Protein AF-A0A8J6B959-F1 (afdb_monomer)

Mean predicted aligned error: 20.07 Å

InterPro domains:
  IPR005024 Snf7 family [PF03357] (28-171)
  IPR005024 Snf7 family [PTHR22761] (30-171)

Nearest PDB structures (foldseek):
  9eom-assembly1_A-2  TM=3.318E-01  e=6.544E-02  Synechocystis sp. PCC 6803
  9eon-assembly1_A  TM=3.283E-01  e=8.434E-02  Synechocystis sp. PCC 6803
  8qbr-assembly1_A  TM=4.486E-01  e=3.627E-01  Nostoc punctiforme

Sequence (199 aa):
MPLGKGKNTSIPDADNLSAGVRRMDTLMQARNEKIEKEKALAKQYLKKGDKRMASLVLRRIKNYERLNHQAYGMQTNLTAIQGMIQQQRFNVDAFNTLKTGQEELSTLASLVSADDVYDLMDGIQDRVDDINAVTEALSNQEILNAGVDTDVSDELAALEAELAMDEMPSAVSSPAKTFVASQQQAVSDELDDLEALMC

Organism: NCBI:txid201153

Solvent-accessible surface area (backbone atoms only — not comparable to full-atom values): 12084 Å² total; per-residue (Å²): 134,88,79,78,80,81,78,85,66,76,69,79,52,66,66,60,50,52,52,49,43,52,53,45,49,56,52,41,52,60,44,50,57,49,38,55,56,44,51,54,50,26,53,52,29,51,76,71,66,38,58,68,62,20,52,55,44,50,52,52,42,53,50,51,53,53,53,39,53,53,44,52,55,50,39,53,51,46,56,51,51,49,53,50,50,54,52,50,50,51,53,50,51,53,49,50,52,52,50,53,51,48,54,50,50,54,49,54,56,61,73,49,38,72,64,57,50,49,55,46,50,52,55,43,50,56,48,50,51,51,47,48,54,48,48,53,58,45,63,74,48,90,77,79,91,82,85,88,86,81,70,66,67,62,58,52,54,53,56,54,54,57,57,60,66,76,69,66,82,92,80,91,87,85,91,79,90,81,89,81,93,84,86,88,84,84,81,80,84,79,63,72,79,70,62,76,78,80,119

Radius of gyration: 41.28 Å; Cα contacts (8 Å, |Δi|>4): 44; chains: 1; bounding box: 60×96×98 Å

Foldseek 3Di:
DDDDDPPPPPPPPLVVLVVLLVVLVVLLVVLVVVLVVLVVVLVVCVVVVNVVVSVVSVVVSVVSVVVNVVSVVVSVVSVVVSVVSVVVVVVVVVVVVVVVVVVVVVVVCVVCDVVVVVVVVVVVVVVVVVVVVVVVVCVVVPPDPPDDDPPPVVVVVVVVVVVVVVPDDDDDDDDDDDDDDDDPDDPPPPPPVVVVPPD

Structure (mmCIF, N/CA/C/O backbone):
data_AF-A0A8J6B959-F1
#
_entry.id   AF-A0A8J6B959-F1
#
loop_
_atom_site.group_PDB
_atom_site.id
_atom_site.type_symbol
_atom_site.label_atom_id
_atom_site.label_alt_id
_atom_site.label_comp_id
_atom_site.label_asym_id
_atom_site.label_entity_id
_atom_site.label_seq_id
_atom_site.pdbx_PDB_ins_code
_atom_site.Cartn_x
_atom_site.Cartn_y
_atom_site.Cartn_z
_atom_site.occupancy
_atom_site.B_iso_or_equiv
_atom_site.auth_seq_id
_atom_site.auth_comp_id
_atom_site.auth_asym_id
_atom_site.auth_atom_id
_atom_site.pdbx_PDB_model_num
ATOM 1 N N . MET A 1 1 ? 3.392 20.887 -36.232 1.00 38.81 1 MET A N 1
ATOM 2 C CA . MET A 1 1 ? 2.447 20.477 -35.166 1.00 38.81 1 MET A CA 1
ATOM 3 C C . MET A 1 1 ? 3.144 20.674 -33.824 1.00 38.81 1 MET A C 1
ATOM 5 O O . MET A 1 1 ? 4.251 20.165 -33.701 1.00 38.81 1 MET A O 1
ATOM 9 N N . PRO A 1 2 ? 2.612 21.447 -32.860 1.00 46.34 2 PRO A N 1
ATOM 10 C CA . PRO A 1 2 ? 3.309 21.655 -31.595 1.00 46.34 2 PRO A CA 1
ATOM 11 C C . PRO A 1 2 ? 3.056 20.476 -30.645 1.00 46.34 2 PRO A C 1
ATOM 13 O O . PRO A 1 2 ? 1.912 20.110 -30.380 1.00 46.34 2 PRO A O 1
ATOM 16 N N . LEU A 1 3 ? 4.148 19.889 -30.155 1.00 45.38 3 LEU A N 1
ATOM 17 C CA . LEU A 1 3 ? 4.173 18.816 -29.164 1.00 45.38 3 LEU A CA 1
ATOM 18 C C . LEU A 1 3 ? 3.572 19.300 -27.837 1.00 45.38 3 LEU A C 1
ATOM 20 O O . LEU A 1 3 ? 3.866 20.395 -27.351 1.00 45.38 3 LEU A O 1
ATOM 24 N N . GLY A 1 4 ? 2.685 18.476 -27.280 1.00 42.03 4 GLY A N 1
ATOM 25 C CA . GLY A 1 4 ? 1.939 18.749 -26.061 1.00 42.03 4 GLY A CA 1
ATOM 26 C C . GLY A 1 4 ? 2.853 18.978 -24.860 1.00 42.03 4 GLY A C 1
ATOM 27 O O . GLY A 1 4 ? 3.757 18.198 -24.578 1.00 42.03 4 GLY A O 1
ATOM 28 N N . LYS A 1 5 ? 2.571 20.063 -24.137 1.00 39.97 5 LYS A N 1
ATOM 29 C CA . LYS A 1 5 ? 3.181 20.414 -22.854 1.00 39.97 5 LYS A CA 1
ATOM 30 C C . LYS A 1 5 ? 3.082 19.221 -21.901 1.00 39.97 5 LYS A C 1
ATOM 32 O O . LYS A 1 5 ? 1.973 18.803 -21.562 1.00 39.97 5 LYS A O 1
ATOM 37 N N . GLY A 1 6 ? 4.233 18.706 -21.469 1.00 43.91 6 GLY A N 1
ATOM 38 C CA . GLY A 1 6 ? 4.332 17.706 -20.413 1.00 43.91 6 GLY A CA 1
ATOM 39 C C . GLY A 1 6 ? 3.605 18.214 -19.177 1.00 43.91 6 GLY A C 1
ATOM 40 O O . GLY A 1 6 ? 4.042 19.161 -18.521 1.00 43.91 6 GLY A O 1
ATOM 41 N N . LYS A 1 7 ? 2.445 17.623 -18.888 1.00 46.56 7 LYS A N 1
ATOM 42 C CA . LYS A 1 7 ? 1.778 17.840 -17.614 1.00 46.56 7 LYS A CA 1
ATOM 43 C C . LYS A 1 7 ? 2.669 17.179 -16.575 1.00 46.56 7 LYS A C 1
ATOM 45 O O . LYS A 1 7 ? 2.692 15.959 -16.469 1.00 46.56 7 LYS A O 1
ATOM 50 N N . ASN A 1 8 ? 3.409 17.996 -15.833 1.00 44.84 8 ASN A N 1
ATOM 51 C CA . ASN A 1 8 ? 4.071 17.594 -14.603 1.00 44.84 8 ASN A CA 1
ATOM 52 C C . ASN A 1 8 ? 2.987 17.302 -13.551 1.00 44.84 8 ASN A C 1
ATOM 54 O O . ASN A 1 8 ? 2.764 18.076 -12.623 1.00 44.84 8 ASN A O 1
ATOM 58 N N . THR A 1 9 ? 2.210 16.239 -13.754 1.00 48.00 9 THR A N 1
ATOM 59 C CA . THR A 1 9 ? 1.374 15.677 -12.704 1.00 48.00 9 THR A CA 1
ATOM 60 C C . THR A 1 9 ? 2.312 14.824 -11.882 1.00 48.00 9 THR A C 1
ATOM 62 O O . THR A 1 9 ? 2.630 13.709 -12.288 1.00 48.00 9 THR A O 1
ATOM 65 N N . SER A 1 10 ? 2.804 15.385 -10.775 1.00 52.84 10 SER A N 1
ATOM 66 C CA . SER A 1 10 ? 3.434 14.617 -9.704 1.00 52.84 10 SER A CA 1
ATOM 67 C C . SER A 1 10 ? 2.564 13.384 -9.473 1.00 52.84 10 SER A C 1
ATOM 69 O O . SER A 1 10 ? 1.428 13.490 -9.004 1.00 52.84 10 SER A O 1
ATOM 71 N N . ILE A 1 11 ? 3.051 12.230 -9.937 1.00 55.81 11 ILE A N 1
ATOM 72 C CA . ILE A 1 11 ? 2.478 10.935 -9.590 1.00 55.81 11 ILE A CA 1
ATOM 73 C C . ILE A 1 11 ? 2.492 10.955 -8.067 1.00 55.81 11 ILE A C 1
ATOM 75 O O . ILE A 1 11 ? 3.578 11.165 -7.522 1.00 55.81 11 ILE A O 1
ATOM 79 N N . PRO A 1 12 ? 1.339 10.845 -7.380 1.00 59.97 12 PRO A N 1
ATOM 80 C CA . PRO A 1 12 ? 1.324 10.949 -5.932 1.00 59.97 12 PRO A CA 1
ATOM 81 C C . PRO A 1 12 ? 2.358 9.970 -5.389 1.00 59.97 12 PRO A C 1
ATOM 83 O O . PRO A 1 12 ? 2.288 8.773 -5.679 1.00 59.97 12 PRO A O 1
ATOM 86 N N . ASP A 1 13 ? 3.366 10.510 -4.700 1.00 65.69 13 ASP A N 1
ATOM 87 C CA . ASP A 1 13 ? 4.492 9.705 -4.252 1.00 65.69 13 ASP A CA 1
ATOM 88 C C . ASP A 1 13 ? 3.959 8.532 -3.439 1.00 65.69 13 ASP A C 1
ATOM 90 O O . ASP A 1 13 ? 3.089 8.700 -2.576 1.00 65.69 13 ASP A O 1
ATOM 94 N N . ALA A 1 14 ? 4.463 7.332 -3.727 1.00 70.38 14 ALA A N 1
ATOM 95 C CA . ALA A 1 14 ? 4.082 6.114 -3.016 1.00 70.38 14 ALA A CA 1
ATOM 96 C C . ALA A 1 14 ? 4.213 6.286 -1.485 1.00 70.38 14 ALA A C 1
ATOM 98 O O . ALA A 1 14 ? 3.454 5.698 -0.709 1.00 70.38 14 ALA A O 1
ATOM 99 N N . ASP A 1 15 ? 5.105 7.178 -1.054 1.00 75.06 15 ASP A N 1
ATOM 100 C CA . ASP A 1 15 ? 5.317 7.579 0.333 1.00 75.06 15 ASP A CA 1
ATOM 101 C C . ASP A 1 15 ? 4.101 8.283 0.953 1.00 75.06 15 ASP A C 1
ATOM 103 O O . ASP A 1 15 ? 3.747 8.019 2.103 1.00 75.06 15 ASP A O 1
ATOM 107 N N . ASN A 1 16 ? 3.378 9.107 0.192 1.00 83.88 16 ASN A N 1
ATOM 108 C CA . ASN A 1 16 ? 2.154 9.752 0.671 1.00 83.88 16 ASN A CA 1
ATOM 109 C C . ASN A 1 16 ? 1.007 8.747 0.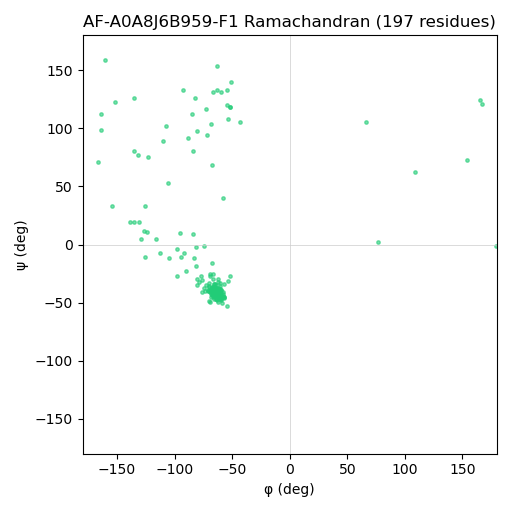841 1.00 83.88 16 ASN A C 1
ATOM 111 O O . ASN A 1 16 ? 0.233 8.853 1.799 1.00 83.88 16 ASN A O 1
ATOM 115 N N . LEU A 1 17 ? 0.905 7.752 -0.047 1.00 86.25 17 LEU A N 1
ATOM 116 C CA . LEU A 1 17 ? -0.096 6.687 0.068 1.00 86.25 17 LEU A CA 1
ATOM 117 C C . LEU A 1 17 ? 0.192 5.787 1.272 1.00 86.25 17 LEU A C 1
ATOM 119 O O . LEU A 1 17 ? -0.711 5.519 2.068 1.00 86.25 17 LEU A O 1
ATOM 123 N N . SER A 1 18 ? 1.450 5.381 1.454 1.00 87.19 18 SER A N 1
ATOM 124 C CA . SER A 1 18 ? 1.857 4.560 2.599 1.00 87.19 18 SER A CA 1
ATOM 125 C C . SER A 1 18 ? 1.694 5.304 3.931 1.00 87.19 18 SER A C 1
ATOM 127 O O . SER A 1 18 ? 1.216 4.726 4.912 1.00 87.19 18 SER A O 1
ATOM 129 N N . ALA A 1 19 ? 1.977 6.610 3.970 1.00 90.81 19 ALA A N 1
ATOM 130 C CA . ALA A 1 19 ? 1.665 7.458 5.117 1.00 90.81 19 ALA A CA 1
ATOM 131 C C . ALA A 1 19 ? 0.151 7.524 5.385 1.00 90.81 19 ALA A C 1
ATOM 133 O O . ALA A 1 19 ? -0.273 7.488 6.542 1.00 90.81 19 ALA A O 1
ATOM 134 N N . GLY A 1 20 ? -0.674 7.577 4.335 1.00 89.75 20 GLY A N 1
ATOM 135 C CA . GLY A 1 20 ? -2.132 7.495 4.431 1.00 89.75 20 GLY A CA 1
ATOM 136 C C . GLY A 1 20 ? -2.611 6.193 5.077 1.00 89.75 20 GLY A C 1
ATOM 137 O O . GLY A 1 20 ? -3.406 6.236 6.016 1.00 89.75 20 GLY A O 1
ATOM 138 N N . VAL A 1 21 ? -2.071 5.050 4.646 1.00 92.62 21 VAL A N 1
ATOM 139 C CA . VAL A 1 21 ? -2.367 3.727 5.224 1.00 92.62 21 VAL A CA 1
ATOM 140 C C . VAL A 1 21 ? -1.993 3.672 6.710 1.00 92.62 21 VAL A C 1
ATOM 142 O O . VAL A 1 21 ? -2.824 3.302 7.537 1.00 92.62 21 VAL A O 1
ATOM 145 N N . ARG A 1 22 ? -0.791 4.133 7.080 1.00 93.94 22 ARG A N 1
ATOM 146 C CA . ARG A 1 22 ? -0.340 4.182 8.486 1.00 93.94 22 ARG A CA 1
ATOM 147 C C . ARG A 1 22 ? -1.227 5.073 9.361 1.00 93.94 22 ARG A C 1
ATOM 149 O O . ARG A 1 22 ? -1.529 4.735 10.506 1.00 93.94 22 ARG A O 1
ATOM 156 N N . ARG A 1 23 ? -1.683 6.213 8.833 1.00 93.00 23 ARG A N 1
ATOM 157 C CA . ARG A 1 23 ? -2.631 7.094 9.541 1.00 93.00 23 ARG A CA 1
ATOM 158 C C . ARG A 1 23 ? -3.967 6.395 9.786 1.00 93.00 23 ARG A C 1
ATOM 160 O O . ARG A 1 23 ? -4.531 6.541 10.864 1.00 93.00 23 ARG A O 1
ATOM 167 N N . MET A 1 24 ? -4.472 5.628 8.821 1.00 93.81 24 MET A N 1
ATOM 168 C CA . MET A 1 24 ? -5.719 4.879 9.009 1.00 93.81 24 MET A CA 1
ATOM 169 C C . MET A 1 24 ? -5.569 3.779 10.062 1.00 93.81 24 MET A C 1
ATOM 171 O O . MET A 1 24 ? -6.435 3.670 10.929 1.00 93.81 24 MET A O 1
ATOM 175 N N . ASP A 1 25 ? -4.451 3.054 10.058 1.00 95.38 25 ASP A N 1
ATOM 176 C CA . ASP A 1 25 ? -4.168 2.011 11.051 1.00 95.38 25 ASP A CA 1
ATOM 177 C C . ASP A 1 25 ? -4.078 2.583 12.478 1.00 95.38 25 ASP A C 1
ATOM 179 O O . ASP A 1 25 ? -4.805 2.164 13.380 1.00 95.38 25 ASP A O 1
ATOM 183 N N . THR A 1 26 ? -3.299 3.651 12.672 1.00 96.38 26 THR A N 1
ATOM 184 C CA . THR A 1 26 ? -3.201 4.333 13.980 1.00 96.38 26 THR A CA 1
ATOM 185 C C . THR A 1 26 ? -4.553 4.865 14.476 1.00 96.38 26 THR A C 1
ATOM 187 O O . THR A 1 26 ? -4.880 4.738 15.660 1.00 96.38 26 THR A O 1
ATOM 190 N N . LEU A 1 27 ? -5.394 5.406 13.585 1.00 94.69 27 LEU A N 1
ATOM 191 C CA . LEU A 1 27 ? -6.757 5.826 13.930 1.00 94.69 27 LEU A CA 1
ATOM 192 C C . LEU A 1 27 ? -7.657 4.647 14.324 1.00 94.69 27 LEU A C 1
ATOM 194 O O . LEU A 1 27 ? -8.484 4.791 15.230 1.00 94.69 27 LEU A O 1
ATOM 198 N N . MET A 1 28 ? -7.529 3.503 13.650 1.00 96.31 28 MET A N 1
ATOM 199 C CA . MET A 1 28 ? -8.288 2.290 13.962 1.00 96.31 28 MET A CA 1
ATOM 200 C C . MET A 1 28 ? -7.874 1.699 15.308 1.00 96.31 28 MET A C 1
ATOM 202 O O . MET A 1 28 ? -8.751 1.375 16.111 1.00 96.31 28 MET A O 1
ATOM 206 N N . GLN A 1 29 ? -6.573 1.637 15.596 1.00 96.94 29 GLN A N 1
ATOM 207 C CA . GLN A 1 29 ? -6.042 1.192 16.888 1.00 96.94 29 GLN A CA 1
ATOM 208 C C . GLN A 1 29 ? -6.577 2.062 18.031 1.00 96.94 29 GLN A C 1
ATOM 210 O O . GLN A 1 29 ? -7.198 1.549 18.964 1.00 96.94 29 GLN A O 1
ATOM 215 N N . ALA A 1 30 ? -6.486 3.389 17.896 1.00 96.75 30 ALA A N 1
ATOM 216 C CA . ALA A 1 30 ? -7.022 4.319 18.888 1.00 96.75 30 ALA A CA 1
ATOM 217 C C . ALA A 1 30 ? -8.547 4.178 19.084 1.00 96.75 30 ALA A C 1
ATOM 219 O O . ALA A 1 30 ? -9.065 4.385 20.185 1.00 96.75 30 ALA A O 1
ATOM 220 N N . ARG A 1 31 ? -9.305 3.833 18.032 1.00 96.75 31 ARG A N 1
ATOM 221 C CA . ARG A 1 31 ? -10.746 3.544 18.145 1.00 96.75 31 ARG A CA 1
ATOM 222 C C . ARG A 1 31 ? -11.019 2.190 18.794 1.00 96.75 31 ARG A C 1
ATOM 224 O O . ARG A 1 31 ? -11.949 2.112 19.591 1.00 96.75 31 ARG A O 1
ATOM 231 N N . ASN A 1 32 ? -10.216 1.165 18.522 1.00 97.00 32 ASN A N 1
ATOM 232 C CA . ASN A 1 32 ? -10.338 -0.144 19.169 1.00 97.00 32 ASN A CA 1
ATOM 233 C C . ASN A 1 32 ? -10.113 -0.045 20.682 1.00 97.00 32 ASN A C 1
ATOM 235 O O . ASN A 1 32 ? -10.908 -0.575 21.453 1.00 97.00 32 ASN A O 1
ATOM 239 N N . GLU A 1 33 ? -9.123 0.729 21.127 1.00 97.25 33 GLU A N 1
ATOM 240 C CA . GLU A 1 33 ? -8.927 0.998 22.557 1.00 97.25 33 GLU A CA 1
ATOM 241 C C . GLU A 1 33 ? -10.146 1.674 23.202 1.00 97.25 33 GLU A C 1
ATOM 243 O O . GLU A 1 33 ? -10.530 1.354 24.331 1.00 97.25 33 GLU A O 1
ATOM 248 N N . LYS A 1 34 ? -10.786 2.612 22.489 1.00 95.38 34 LYS A N 1
ATOM 249 C CA . LYS A 1 34 ? -12.030 3.247 22.953 1.00 95.38 34 LYS A CA 1
ATOM 250 C C . LYS A 1 34 ? -13.179 2.245 23.010 1.00 95.38 34 LYS A C 1
ATOM 252 O O . LYS A 1 34 ? -13.909 2.239 23.998 1.00 95.38 34 LYS A O 1
ATOM 257 N N . ILE A 1 35 ? -13.315 1.378 22.007 1.00 95.94 35 ILE A N 1
ATOM 258 C CA . ILE A 1 35 ? -14.326 0.315 21.981 1.00 95.94 35 ILE A CA 1
ATOM 259 C C . ILE A 1 35 ? -14.188 -0.590 23.210 1.00 95.94 35 ILE A C 1
ATOM 261 O O . ILE A 1 35 ? -15.190 -0.853 23.872 1.00 95.94 35 ILE A O 1
ATOM 265 N N . GLU A 1 36 ? -12.978 -1.018 23.573 1.00 96.25 36 GLU A N 1
ATOM 266 C CA . GLU A 1 36 ? -12.774 -1.889 24.739 1.00 96.25 36 GLU A CA 1
ATOM 267 C C . GLU A 1 36 ? -13.149 -1.203 26.062 1.00 96.25 36 GLU A C 1
ATOM 269 O O . GLU A 1 36 ? -13.855 -1.785 26.896 1.00 96.25 36 GLU A O 1
ATOM 274 N N . LYS A 1 37 ? -12.789 0.078 26.227 1.00 95.56 37 LYS A N 1
ATOM 275 C CA . LYS A 1 37 ? -13.218 0.887 27.384 1.00 95.56 37 LYS A CA 1
ATOM 276 C C . LYS A 1 37 ? -14.743 1.005 27.455 1.00 95.56 37 LYS A C 1
ATOM 278 O O . LYS A 1 37 ? -15.337 0.892 28.528 1.00 95.56 37 LYS A O 1
ATOM 283 N N . GLU A 1 38 ? -15.399 1.191 26.316 1.00 90.00 38 GLU A N 1
ATOM 284 C CA . GLU A 1 38 ? -16.855 1.291 26.247 1.00 90.00 38 GLU A CA 1
ATOM 285 C C . GLU A 1 38 ? -17.566 -0.035 26.470 1.00 90.00 38 GLU A C 1
ATOM 287 O O . GLU A 1 38 ? -18.613 -0.055 27.116 1.00 90.00 38 GLU A O 1
ATOM 292 N N . LYS A 1 39 ? -16.997 -1.154 26.016 1.00 92.69 39 LYS A N 1
ATOM 293 C CA . LYS A 1 39 ? -17.517 -2.492 26.321 1.00 92.69 39 LYS A CA 1
ATOM 294 C C . LYS A 1 39 ? -17.502 -2.745 27.825 1.00 92.69 39 LYS A C 1
ATOM 296 O O . LYS A 1 39 ? -18.485 -3.258 28.364 1.00 92.69 39 LYS A O 1
ATOM 301 N N . ALA A 1 40 ? -16.431 -2.360 28.521 1.00 94.44 40 ALA A N 1
ATOM 302 C CA . ALA A 1 40 ? -16.370 -2.450 29.979 1.00 94.44 40 ALA A CA 1
ATOM 303 C C . ALA A 1 40 ? -17.460 -1.591 30.645 1.00 94.44 40 ALA A C 1
ATOM 305 O O . ALA A 1 40 ? -18.164 -2.069 31.537 1.00 94.44 40 ALA A O 1
ATOM 306 N N . LEU A 1 41 ? -17.665 -0.362 30.162 1.00 89.75 41 LEU A N 1
ATOM 307 C CA . LEU A 1 41 ? -18.708 0.539 30.656 1.00 89.75 41 LEU A CA 1
ATOM 308 C C . LEU A 1 41 ? -20.127 -0.008 30.404 1.00 89.75 41 LEU A C 1
ATOM 310 O O . LEU A 1 41 ? -20.966 0.004 31.304 1.00 89.75 41 LEU A O 1
ATOM 314 N N . ALA A 1 42 ? -20.394 -0.555 29.215 1.00 85.31 42 ALA A N 1
ATOM 315 C CA . ALA A 1 42 ? -21.671 -1.185 28.881 1.00 85.31 42 ALA A CA 1
ATOM 316 C C . ALA A 1 42 ? -21.970 -2.376 29.806 1.00 85.31 42 ALA A C 1
ATOM 318 O O . ALA A 1 42 ? -23.080 -2.489 30.328 1.00 85.31 42 ALA A O 1
ATOM 319 N N . LYS A 1 43 ? -20.965 -3.221 30.087 1.00 90.56 43 LYS A N 1
ATOM 320 C CA . LYS A 1 43 ? -21.081 -4.326 31.056 1.00 90.56 43 LYS A CA 1
ATOM 321 C C . LYS A 1 43 ? -21.417 -3.816 32.462 1.00 90.56 43 LYS A C 1
ATOM 323 O O . LYS A 1 43 ? -22.218 -4.443 33.151 1.00 90.56 43 LYS A O 1
ATOM 328 N N . GLN A 1 44 ? -20.849 -2.687 32.892 1.00 91.12 44 GLN A N 1
ATOM 329 C CA . GLN A 1 44 ? -21.175 -2.089 34.192 1.00 91.12 44 GLN A CA 1
ATOM 330 C C . GLN A 1 44 ? -22.626 -1.591 34.262 1.00 91.12 44 GLN A C 1
ATOM 332 O O . GLN A 1 44 ? -23.299 -1.859 35.255 1.00 91.12 44 GLN A O 1
ATOM 337 N N . TYR A 1 45 ? -23.131 -0.913 33.226 1.00 86.19 45 TYR A N 1
ATOM 338 C CA . TYR A 1 45 ? -24.532 -0.468 33.193 1.00 86.19 45 TYR A CA 1
ATOM 339 C C . TYR A 1 45 ? -25.518 -1.641 33.169 1.00 86.19 45 TYR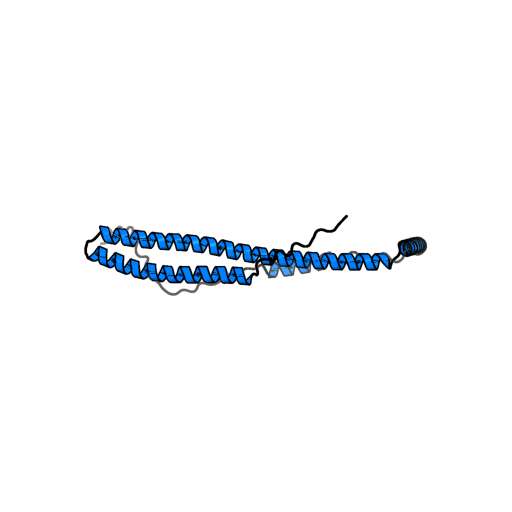 A C 1
ATOM 341 O O . TYR A 1 45 ? -26.522 -1.602 33.878 1.00 86.19 45 TYR A O 1
ATOM 349 N N . LEU A 1 46 ? -25.198 -2.722 32.447 1.00 87.69 46 LEU A N 1
ATOM 350 C CA . LEU A 1 46 ? -26.003 -3.948 32.460 1.00 87.69 46 LEU A CA 1
ATOM 351 C C . LEU A 1 46 ? -26.054 -4.599 33.848 1.00 87.69 46 LEU A C 1
ATOM 353 O O . LEU A 1 46 ? -27.133 -4.983 34.290 1.00 87.69 46 LEU A O 1
ATOM 357 N N . LYS A 1 47 ? -24.922 -4.665 34.567 1.00 91.75 47 LYS A N 1
ATOM 358 C CA . LYS A 1 47 ? -24.877 -5.172 35.953 1.00 91.75 47 LYS A CA 1
ATOM 359 C C . LYS A 1 47 ? -25.716 -4.333 36.921 1.00 91.75 47 LYS A C 1
ATOM 361 O O . LYS A 1 47 ? -26.264 -4.876 37.870 1.00 91.75 47 LYS A O 1
ATOM 366 N N . LYS A 1 48 ? -25.827 -3.025 36.675 1.00 90.19 48 LYS A N 1
ATOM 367 C CA . LYS A 1 48 ? -26.660 -2.096 37.459 1.00 90.19 48 LYS A CA 1
ATOM 368 C C . LYS A 1 48 ? -28.144 -2.124 37.062 1.00 90.19 48 LYS A C 1
ATOM 370 O O . LYS A 1 48 ? -28.933 -1.397 37.651 1.00 90.19 48 LYS A O 1
ATOM 375 N N . GLY A 1 49 ? -28.527 -2.917 36.057 1.00 88.56 49 GLY A N 1
ATOM 376 C CA . GLY A 1 49 ? -29.901 -2.989 35.548 1.00 88.56 49 GLY A CA 1
ATOM 377 C C . GLY A 1 49 ? -30.320 -1.810 34.659 1.00 88.56 49 GLY A C 1
ATOM 378 O O . GLY A 1 49 ? -31.448 -1.788 34.167 1.00 88.56 49 GLY A O 1
ATOM 379 N N . ASP A 1 50 ? -29.424 -0.856 34.386 1.00 88.62 50 ASP A N 1
ATOM 380 C CA . ASP A 1 50 ? -29.716 0.323 33.568 1.00 88.62 50 ASP A CA 1
ATOM 381 C C . ASP A 1 50 ? -29.570 0.007 32.072 1.00 88.62 50 ASP A C 1
ATOM 383 O O . ASP A 1 50 ? -28.566 0.292 31.407 1.00 88.62 50 ASP A O 1
ATOM 387 N N . LYS A 1 51 ? -30.618 -0.618 31.528 1.00 84.50 51 LYS A N 1
ATOM 388 C CA . LYS A 1 51 ? -30.700 -0.996 30.110 1.00 84.50 51 LYS A CA 1
ATOM 389 C C . LYS A 1 51 ? -30.669 0.214 29.173 1.00 84.50 51 LYS A C 1
ATOM 391 O O . LYS A 1 51 ? -30.170 0.096 28.052 1.00 84.50 51 LYS A O 1
ATOM 396 N N . ARG A 1 52 ? -31.172 1.376 29.607 1.00 87.12 52 ARG A N 1
ATOM 397 C CA . ARG A 1 52 ? -31.223 2.586 28.774 1.00 87.12 52 ARG A CA 1
ATOM 398 C C . ARG A 1 52 ? -29.815 3.120 28.542 1.00 87.12 52 ARG A C 1
ATOM 400 O O . ARG A 1 52 ? -29.428 3.304 27.386 1.00 87.12 52 ARG A O 1
ATOM 407 N N . MET A 1 53 ? -29.024 3.268 29.602 1.00 82.81 53 MET A N 1
ATOM 408 C CA . MET A 1 53 ? -27.631 3.708 29.483 1.00 82.81 53 MET A CA 1
ATOM 409 C C . MET A 1 53 ? -26.754 2.669 28.785 1.00 82.81 53 MET A C 1
ATOM 411 O O . MET A 1 53 ? -25.950 3.033 27.925 1.00 82.81 53 MET A O 1
ATOM 415 N N . ALA A 1 54 ? -26.966 1.376 29.047 1.00 84.62 54 ALA A N 1
ATOM 416 C CA . ALA A 1 54 ? -26.273 0.315 28.317 1.00 84.62 54 ALA A CA 1
ATOM 417 C C . ALA A 1 54 ? -26.530 0.393 26.798 1.00 84.62 54 ALA A C 1
ATOM 419 O O . ALA A 1 54 ? -25.590 0.316 26.008 1.00 84.62 54 ALA A O 1
ATOM 420 N N . SER A 1 55 ? -27.781 0.617 26.376 1.00 85.81 55 SER A N 1
ATOM 421 C CA . SER A 1 55 ? -28.131 0.742 24.953 1.00 85.81 55 SER A CA 1
ATOM 422 C C . SER A 1 55 ? -27.478 1.952 24.270 1.00 85.81 55 SER A C 1
ATOM 424 O O . SER A 1 55 ? -27.078 1.865 23.106 1.00 85.81 55 SER A O 1
ATOM 426 N N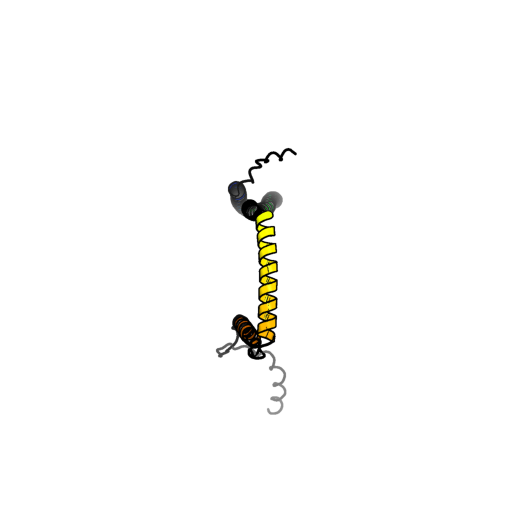 . LEU A 1 56 ? -27.313 3.064 24.996 1.00 87.69 56 LEU A N 1
ATOM 427 C CA . LEU A 1 56 ? -26.649 4.267 24.494 1.00 87.69 56 LEU A CA 1
ATOM 428 C C . LEU A 1 56 ? -25.158 4.009 24.238 1.00 87.69 56 LEU A C 1
ATOM 430 O O . LEU A 1 56 ? -24.648 4.356 23.172 1.00 87.69 56 LEU A O 1
ATOM 434 N N . VAL A 1 57 ? -24.477 3.351 25.182 1.00 87.12 57 VAL A N 1
ATOM 435 C CA . VAL A 1 57 ? -23.058 2.984 25.039 1.00 87.12 57 VAL A CA 1
ATOM 436 C C . VAL A 1 57 ? -22.867 1.984 23.895 1.00 87.12 57 VAL A C 1
ATOM 438 O O . VAL A 1 57 ? -21.987 2.170 23.060 1.00 87.12 57 VAL A O 1
ATOM 441 N N . LEU A 1 58 ? -23.739 0.978 23.772 1.00 89.00 58 LEU A N 1
ATOM 442 C CA . LEU A 1 58 ? -23.689 0.018 22.661 1.00 89.00 58 LEU A CA 1
ATOM 443 C C . LEU A 1 58 ? -23.856 0.687 21.288 1.00 89.00 58 LEU A C 1
ATOM 445 O O . LEU A 1 58 ? -23.202 0.291 20.323 1.00 89.00 58 LEU A O 1
ATOM 449 N N . ARG A 1 59 ? -24.691 1.729 21.182 1.00 91.12 59 ARG A N 1
ATOM 450 C CA . ARG A 1 59 ? -24.827 2.510 19.942 1.00 91.12 59 ARG A CA 1
ATOM 451 C C . ARG A 1 59 ? -23.529 3.236 19.584 1.00 91.12 59 ARG A C 1
ATOM 453 O O . ARG A 1 59 ? -23.181 3.313 18.406 1.00 91.12 59 ARG A O 1
ATOM 460 N N . ARG A 1 60 ? -22.813 3.756 20.582 1.00 89.44 60 ARG A N 1
ATOM 461 C CA . ARG A 1 60 ? -21.529 4.438 20.388 1.00 89.44 60 ARG A CA 1
ATOM 462 C C . ARG A 1 60 ? -20.434 3.461 19.948 1.00 89.44 60 ARG A C 1
ATOM 464 O O . ARG A 1 60 ? -19.758 3.748 18.962 1.00 89.44 60 ARG A O 1
ATOM 471 N N . ILE A 1 61 ? -20.375 2.270 20.552 1.00 92.12 61 ILE A N 1
ATOM 472 C CA . ILE A 1 61 ? -19.518 1.156 20.106 1.00 92.12 61 ILE A CA 1
ATOM 473 C C . ILE A 1 61 ? -19.782 0.817 18.635 1.00 92.12 61 ILE A C 1
ATOM 475 O O . ILE A 1 61 ? -18.857 0.867 17.827 1.00 92.12 61 ILE A O 1
ATOM 479 N N . LYS A 1 62 ? -21.047 0.574 18.258 1.00 93.56 62 LYS A N 1
ATOM 480 C CA . LYS A 1 62 ? -21.413 0.272 16.862 1.00 93.56 62 LYS A CA 1
ATOM 481 C C . LYS A 1 62 ? -20.994 1.368 15.881 1.00 93.56 62 LYS A C 1
ATOM 483 O O . LYS A 1 62 ? -20.646 1.077 14.740 1.00 93.56 62 LYS A O 1
ATOM 488 N N . ASN A 1 63 ? -21.024 2.635 16.296 1.00 92.31 63 ASN A N 1
ATOM 489 C CA . ASN A 1 63 ? -20.557 3.728 15.446 1.00 92.31 63 ASN A CA 1
ATOM 490 C C . ASN A 1 63 ? -19.037 3.659 15.223 1.00 92.31 63 ASN A C 1
ATOM 492 O O . ASN A 1 63 ? -18.589 3.821 14.091 1.00 92.31 63 ASN A O 1
ATOM 496 N N . TYR A 1 64 ? -18.244 3.371 16.260 1.00 92.81 64 TYR A N 1
ATOM 497 C CA . TYR A 1 64 ? -16.800 3.172 16.098 1.00 92.81 64 TYR A CA 1
ATOM 498 C C . TYR A 1 64 ? -16.471 1.959 15.226 1.00 92.81 64 TYR A C 1
ATOM 500 O O . TYR A 1 64 ? -15.606 2.067 14.360 1.00 92.81 64 TYR A O 1
ATOM 508 N N . GLU A 1 65 ? -17.192 0.848 15.385 1.00 92.88 65 GLU A N 1
ATOM 509 C CA . GLU A 1 65 ? -17.047 -0.338 14.529 1.00 92.88 65 GLU A CA 1
ATOM 510 C C . GLU A 1 65 ? -17.351 -0.007 13.062 1.00 92.88 65 GLU A C 1
ATOM 512 O O . GLU A 1 65 ? -16.564 -0.334 12.175 1.00 92.88 65 GLU A O 1
ATOM 517 N N . ARG A 1 66 ? -18.434 0.739 12.798 1.00 95.12 66 ARG A N 1
ATOM 518 C CA . ARG A 1 66 ? -18.767 1.226 11.451 1.00 95.12 66 ARG A CA 1
ATOM 519 C C . ARG A 1 66 ? -17.658 2.108 10.871 1.00 95.12 66 ARG A C 1
ATOM 521 O O . ARG A 1 66 ? -17.300 1.952 9.707 1.00 95.12 66 ARG A O 1
ATOM 528 N N . LEU A 1 67 ? -17.109 3.030 11.663 1.00 93.31 67 LEU A N 1
ATOM 529 C CA . LEU A 1 67 ? -16.005 3.898 11.235 1.00 93.31 67 LEU A CA 1
ATOM 530 C C . LEU A 1 67 ? -14.714 3.108 10.969 1.00 93.31 67 LEU A C 1
ATOM 532 O O . LEU A 1 67 ? -13.956 3.466 10.069 1.00 93.31 67 LEU A O 1
ATOM 536 N N . ASN A 1 68 ? -14.456 2.039 11.724 1.00 97.12 68 ASN A N 1
ATOM 537 C CA . ASN A 1 68 ? -13.325 1.142 11.477 1.00 97.12 68 ASN A CA 1
ATOM 538 C C . ASN A 1 68 ? -13.518 0.331 10.197 1.00 97.12 68 ASN A C 1
ATOM 540 O O . ASN A 1 68 ? -12.586 0.227 9.409 1.00 97.12 68 ASN A O 1
ATOM 544 N N . HIS A 1 69 ? -14.729 -0.160 9.936 1.00 94.94 69 HIS A N 1
ATOM 545 C CA . HIS A 1 69 ? -15.035 -0.844 8.682 1.00 94.94 69 HIS A CA 1
ATOM 546 C C . HIS A 1 69 ? -14.837 0.073 7.462 1.00 94.94 69 HIS A C 1
ATOM 548 O O . HIS A 1 69 ? -14.220 -0.322 6.477 1.00 94.94 69 HIS A O 1
ATOM 554 N N . GLN A 1 70 ? -15.278 1.333 7.553 1.00 92.12 70 GLN A N 1
ATOM 555 C CA . GLN A 1 70 ? -15.031 2.333 6.508 1.00 92.12 70 GLN A CA 1
ATOM 556 C C . GLN A 1 70 ? -13.534 2.611 6.305 1.00 92.12 70 GLN A C 1
ATOM 558 O O . GLN A 1 70 ? -13.073 2.682 5.167 1.00 92.12 70 GLN A O 1
ATOM 563 N N . ALA A 1 71 ? -12.768 2.734 7.394 1.00 93.25 71 ALA A N 1
ATOM 564 C CA . ALA A 1 71 ? -11.321 2.933 7.323 1.00 93.25 71 ALA A CA 1
ATOM 565 C C . ALA A 1 71 ? -10.601 1.737 6.674 1.00 93.25 71 ALA A C 1
ATOM 567 O O . ALA A 1 71 ? -9.720 1.945 5.845 1.00 93.25 71 ALA A O 1
ATOM 568 N N . TYR A 1 72 ? -11.029 0.505 6.966 1.00 94.44 72 TYR A N 1
ATOM 569 C CA . TYR A 1 72 ? -10.496 -0.705 6.335 1.00 94.44 72 TYR A CA 1
ATOM 570 C C . TYR A 1 72 ? -10.755 -0.741 4.820 1.00 94.44 72 TYR A C 1
ATOM 572 O O . TYR A 1 72 ? -9.856 -1.046 4.032 1.00 94.44 72 TYR A O 1
ATOM 580 N N . GLY A 1 73 ? -11.963 -0.360 4.388 1.00 92.38 73 GLY A N 1
ATOM 581 C CA . GLY A 1 73 ? -12.272 -0.227 2.961 1.00 92.38 73 GLY A CA 1
ATOM 582 C C . GLY A 1 73 ? -11.378 0.809 2.273 1.00 92.38 73 GLY A C 1
ATOM 583 O O . GLY A 1 73 ? -10.827 0.560 1.203 1.00 92.38 73 GLY A O 1
ATOM 584 N N . MET A 1 74 ? -11.154 1.952 2.925 1.00 90.19 74 MET A N 1
ATOM 585 C CA . MET A 1 74 ? -10.256 2.987 2.411 1.00 90.19 74 MET A CA 1
ATOM 586 C C . MET A 1 74 ? -8.795 2.521 2.353 1.00 90.19 74 MET A C 1
ATOM 588 O O . MET A 1 74 ? -8.106 2.821 1.382 1.00 90.19 74 MET A O 1
ATOM 592 N N . GLN A 1 75 ? -8.329 1.755 3.342 1.00 93.12 75 GLN A N 1
ATOM 593 C CA . GLN A 1 75 ? -6.992 1.159 3.340 1.00 93.12 75 GLN A CA 1
ATOM 594 C C . GLN A 1 75 ? -6.806 0.200 2.160 1.00 93.12 75 GLN A C 1
ATOM 596 O O . GLN A 1 75 ? -5.814 0.306 1.445 1.00 93.12 75 GLN A O 1
ATOM 601 N N . THR A 1 76 ? -7.787 -0.668 1.912 1.00 93.06 76 THR A N 1
ATOM 602 C CA . THR A 1 76 ? -7.774 -1.601 0.774 1.00 93.06 76 THR A CA 1
ATOM 603 C C . THR A 1 76 ? -7.668 -0.848 -0.553 1.00 93.06 76 THR A C 1
ATOM 605 O O . THR A 1 76 ? -6.832 -1.179 -1.394 1.00 93.06 76 THR A O 1
ATOM 608 N N . ASN A 1 77 ? -8.446 0.227 -0.711 1.00 91.19 77 ASN A N 1
ATOM 609 C CA . ASN A 1 77 ? -8.387 1.077 -1.899 1.00 91.19 77 ASN A CA 1
ATOM 610 C C . ASN A 1 77 ? -7.017 1.754 -2.061 1.00 91.19 77 ASN A C 1
ATOM 612 O O . ASN A 1 77 ? -6.478 1.784 -3.164 1.00 91.19 77 ASN A O 1
ATOM 616 N N . LEU A 1 78 ? -6.429 2.279 -0.981 1.00 90.31 78 LEU A N 1
ATOM 617 C CA . LEU A 1 78 ? -5.105 2.909 -1.031 1.00 90.31 78 LEU A CA 1
ATOM 618 C C . LEU A 1 78 ? -4.007 1.910 -1.414 1.00 90.31 78 LEU A C 1
ATOM 620 O O . LEU A 1 78 ? -3.158 2.236 -2.241 1.00 90.31 78 LEU A O 1
ATOM 624 N N . THR A 1 79 ? -4.041 0.693 -0.867 1.00 90.31 79 THR A N 1
ATOM 625 C CA . THR A 1 79 ? -3.105 -0.378 -1.236 1.00 90.31 79 THR A CA 1
ATOM 626 C C . THR A 1 79 ? -3.259 -0.778 -2.704 1.00 90.31 79 THR A C 1
ATOM 628 O O . THR A 1 79 ? -2.257 -0.940 -3.398 1.00 90.31 79 THR A O 1
ATOM 631 N N . ALA A 1 80 ? -4.491 -0.862 -3.213 1.00 90.50 80 ALA A N 1
ATOM 632 C CA . ALA A 1 80 ? -4.734 -1.127 -4.630 1.00 90.50 80 ALA A CA 1
ATOM 633 C C . ALA A 1 80 ? -4.147 -0.023 -5.528 1.00 90.50 80 ALA A C 1
ATOM 635 O O . ALA A 1 80 ? -3.450 -0.323 -6.495 1.00 90.50 80 ALA A O 1
ATOM 636 N N . ILE A 1 81 ? -4.354 1.253 -5.178 1.00 89.56 81 ILE A N 1
ATOM 637 C CA . ILE A 1 81 ? -3.785 2.386 -5.928 1.00 89.56 81 ILE A CA 1
ATOM 638 C C . ILE A 1 81 ? -2.251 2.354 -5.883 1.00 89.56 81 ILE A C 1
ATOM 640 O O . ILE A 1 81 ? -1.609 2.631 -6.893 1.00 89.56 81 ILE A O 1
ATOM 644 N N . GLN A 1 82 ? -1.647 1.982 -4.752 1.00 89.31 82 GLN A N 1
ATOM 645 C CA . GLN A 1 82 ? -0.194 1.835 -4.654 1.00 89.31 82 GLN A CA 1
ATOM 646 C C . GLN A 1 82 ? 0.341 0.791 -5.647 1.00 89.31 82 GLN A C 1
ATOM 648 O O . GLN A 1 82 ? 1.309 1.074 -6.353 1.00 89.31 82 GLN A O 1
ATOM 653 N N . GLY A 1 83 ? -0.312 -0.371 -5.752 1.00 88.62 83 GLY A N 1
ATOM 654 C CA . GLY A 1 83 ? 0.037 -1.390 -6.747 1.00 88.62 83 GLY A CA 1
ATOM 655 C C . GLY A 1 83 ? -0.138 -0.889 -8.184 1.00 88.62 83 GLY A C 1
ATOM 656 O O . GLY A 1 83 ? 0.741 -1.079 -9.022 1.00 88.62 83 GLY A O 1
ATOM 657 N N . MET A 1 84 ? -1.221 -0.156 -8.462 1.00 89.19 84 MET A N 1
ATOM 658 C CA . MET A 1 84 ? -1.430 0.462 -9.776 1.00 89.19 84 MET A CA 1
ATOM 659 C C . MET A 1 84 ? -0.314 1.453 -10.126 1.00 89.19 84 MET A C 1
ATOM 661 O O . MET A 1 84 ? 0.184 1.422 -11.245 1.00 89.19 84 MET A O 1
ATOM 665 N N . ILE A 1 85 ? 0.121 2.305 -9.190 1.00 89.00 85 ILE A N 1
ATOM 666 C CA . ILE A 1 85 ? 1.224 3.253 -9.422 1.00 89.00 85 ILE A CA 1
ATOM 667 C C . ILE A 1 85 ? 2.524 2.512 -9.742 1.00 89.00 85 ILE A C 1
ATOM 669 O O . ILE A 1 85 ? 3.244 2.927 -10.648 1.00 89.00 85 ILE A O 1
ATOM 673 N N . GLN A 1 86 ? 2.823 1.421 -9.035 1.00 88.00 86 GLN A N 1
ATOM 674 C CA . GLN A 1 86 ? 4.004 0.599 -9.317 1.00 88.00 86 GLN A CA 1
ATOM 675 C C . GLN A 1 86 ? 3.952 0.016 -10.733 1.00 88.00 86 GLN A C 1
ATOM 677 O O . GLN A 1 86 ? 4.920 0.152 -11.479 1.00 88.00 86 GLN A O 1
ATOM 682 N N . GLN A 1 87 ? 2.804 -0.530 -11.140 1.00 90.12 87 GLN A N 1
ATOM 683 C CA . GLN A 1 87 ? 2.614 -1.027 -12.502 1.00 90.12 87 GLN A CA 1
ATOM 684 C C . GLN A 1 87 ? 2.762 0.083 -13.550 1.00 90.12 87 GLN A C 1
ATOM 686 O O . GLN A 1 87 ? 3.388 -0.118 -14.587 1.00 90.12 87 GLN A O 1
ATOM 691 N N . GLN A 1 88 ? 2.207 1.271 -13.295 1.00 88.69 88 GLN A N 1
ATOM 692 C CA . GLN A 1 88 ? 2.329 2.392 -14.227 1.00 88.69 88 GLN A CA 1
ATOM 693 C C . GLN A 1 88 ? 3.771 2.895 -14.338 1.00 88.69 88 GLN A C 1
ATOM 695 O O . GLN A 1 88 ? 4.194 3.240 -15.435 1.00 88.69 88 GLN A O 1
ATOM 700 N N . ARG A 1 89 ? 4.543 2.899 -13.243 1.00 88.75 89 ARG A N 1
ATOM 701 C CA . ARG A 1 89 ? 5.979 3.223 -13.287 1.00 88.75 89 ARG A CA 1
ATOM 702 C C . ARG A 1 89 ? 6.738 2.237 -14.173 1.00 88.75 89 ARG A C 1
ATOM 704 O O . ARG A 1 89 ? 7.437 2.678 -15.073 1.00 88.75 89 ARG A O 1
ATOM 711 N N . PHE A 1 90 ? 6.498 0.935 -14.007 1.00 91.50 90 PHE A N 1
ATOM 712 C CA . PHE A 1 90 ? 7.078 -0.088 -14.882 1.00 91.50 90 PHE A CA 1
ATOM 713 C C . PHE A 1 90 ? 6.720 0.135 -16.360 1.00 91.50 90 PHE A C 1
ATOM 715 O O . PHE A 1 90 ? 7.592 0.094 -17.222 1.00 91.50 90 PHE A O 1
ATOM 722 N N . ASN A 1 91 ? 5.452 0.432 -16.661 1.00 90.06 91 ASN A N 1
ATOM 723 C CA . ASN A 1 91 ? 5.016 0.697 -18.033 1.00 90.06 91 ASN A CA 1
ATOM 724 C C . ASN A 1 91 ? 5.683 1.951 -18.628 1.00 90.06 91 ASN A C 1
ATOM 726 O O . ASN A 1 91 ? 6.025 1.959 -19.809 1.00 90.06 91 ASN A O 1
ATOM 730 N N . VAL A 1 92 ? 5.858 3.009 -17.828 1.00 92.69 92 VAL A N 1
ATOM 731 C CA . VAL A 1 92 ? 6.562 4.232 -18.246 1.00 92.69 92 VAL A CA 1
ATOM 732 C C . VAL A 1 92 ? 8.034 3.941 -18.521 1.00 92.69 92 VAL A C 1
ATOM 734 O O . VAL A 1 92 ? 8.548 4.388 -19.543 1.00 92.69 92 VAL A O 1
ATOM 737 N N . ASP A 1 93 ? 8.696 3.170 -17.661 1.00 92.81 93 ASP A N 1
ATOM 738 C CA . ASP A 1 93 ? 10.095 2.787 -17.852 1.00 92.81 93 ASP A CA 1
ATOM 739 C C . ASP A 1 93 ? 10.265 1.941 -19.120 1.00 92.81 93 ASP A C 1
ATOM 741 O O . ASP A 1 93 ? 11.084 2.281 -19.971 1.00 92.81 93 ASP A O 1
ATOM 745 N N . ALA A 1 94 ? 9.419 0.924 -19.319 1.00 94.62 94 ALA A N 1
ATOM 746 C CA . ALA A 1 94 ? 9.414 0.111 -20.535 1.00 94.62 94 ALA A CA 1
ATOM 747 C C . ALA A 1 94 ? 9.179 0.956 -21.799 1.00 94.62 94 ALA A C 1
ATOM 749 O O . ALA A 1 94 ? 9.863 0.780 -22.808 1.00 94.62 94 ALA A O 1
ATOM 750 N N . PHE A 1 95 ? 8.247 1.911 -21.744 1.00 95.31 95 PHE A N 1
ATOM 751 C CA . PHE A 1 95 ? 8.002 2.838 -22.847 1.00 95.31 95 PHE A CA 1
ATOM 752 C C . PHE A 1 95 ? 9.218 3.726 -23.137 1.00 95.31 95 PHE A C 1
ATOM 754 O O . PHE A 1 95 ? 9.572 3.915 -24.300 1.00 95.31 95 PHE A O 1
ATOM 761 N N . ASN A 1 96 ? 9.876 4.253 -22.102 1.00 93.62 96 ASN A N 1
ATOM 762 C CA . ASN A 1 96 ? 11.085 5.056 -22.267 1.00 93.62 96 ASN A CA 1
ATOM 763 C C . ASN A 1 96 ? 12.220 4.229 -22.889 1.00 93.62 96 ASN A C 1
ATOM 765 O O . ASN A 1 96 ? 12.866 4.713 -23.812 1.00 93.62 96 ASN A O 1
ATOM 769 N N . THR A 1 97 ? 12.414 2.976 -22.464 1.00 94.25 97 THR A N 1
ATOM 770 C CA . THR A 1 97 ? 13.396 2.062 -23.070 1.00 94.25 97 THR A CA 1
ATOM 771 C C . THR A 1 97 ? 13.089 1.785 -24.540 1.00 94.25 97 THR A C 1
ATOM 773 O O . THR A 1 97 ? 13.989 1.864 -25.373 1.00 94.25 97 THR A O 1
ATOM 776 N N . LEU A 1 98 ? 11.824 1.517 -24.885 1.00 93.31 98 LEU A N 1
ATOM 777 C CA . LEU A 1 98 ? 11.408 1.329 -26.279 1.00 93.31 98 LEU A CA 1
ATOM 778 C C . LEU A 1 98 ? 11.661 2.579 -27.121 1.00 93.31 98 LEU A C 1
ATOM 780 O O . LEU A 1 98 ? 12.110 2.472 -28.259 1.00 93.31 98 LEU A O 1
ATOM 784 N N . LYS A 1 99 ? 11.398 3.762 -26.562 1.00 93.50 99 LYS A N 1
ATOM 785 C CA . LYS A 1 99 ? 11.651 5.032 -27.238 1.00 93.50 99 LYS A CA 1
ATOM 786 C C . LYS A 1 99 ? 13.143 5.238 -27.505 1.00 93.50 99 LYS A C 1
ATOM 788 O O . LYS A 1 99 ? 13.500 5.568 -28.630 1.00 93.50 99 LYS A O 1
ATOM 793 N N . THR A 1 100 ? 14.006 4.998 -26.518 1.00 94.06 100 THR A N 1
ATOM 794 C CA . THR A 1 100 ? 15.462 5.072 -26.712 1.00 94.06 100 THR A CA 1
ATOM 795 C C . THR A 1 100 ? 15.931 4.072 -27.769 1.00 94.06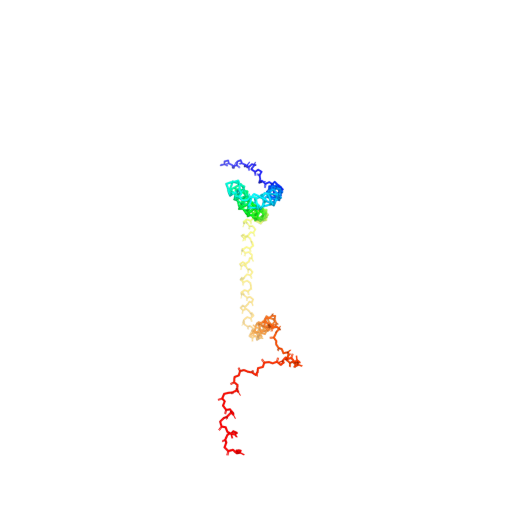 100 THR A C 1
ATOM 797 O O . THR A 1 100 ? 16.656 4.452 -28.681 1.00 94.06 100 THR A O 1
ATOM 800 N N . GLY A 1 101 ? 15.451 2.824 -27.720 1.00 91.12 101 GLY A N 1
ATOM 801 C CA . GLY A 1 101 ? 15.777 1.818 -28.735 1.00 91.12 101 GLY A CA 1
ATOM 802 C C . GLY A 1 101 ? 15.305 2.211 -30.138 1.00 91.12 101 GLY A C 1
ATOM 803 O O . GLY A 1 101 ? 16.016 1.991 -31.112 1.00 91.12 101 GLY A O 1
ATOM 804 N N . GLN A 1 102 ? 14.139 2.852 -30.262 1.00 92.12 102 GLN A N 1
ATOM 805 C CA . GLN A 1 102 ? 13.669 3.399 -31.537 1.00 92.12 102 GLN A CA 1
ATOM 806 C C . GLN A 1 102 ? 14.585 4.522 -32.048 1.00 92.12 102 GLN A C 1
ATOM 808 O O . GLN A 1 102 ? 14.894 4.559 -33.238 1.00 92.12 102 GLN A O 1
ATOM 813 N N . GLU A 1 103 ? 15.008 5.441 -31.179 1.00 91.31 103 GLU A N 1
ATOM 814 C CA . GLU A 1 103 ? 15.925 6.532 -31.535 1.00 91.31 103 GLU A CA 1
ATOM 815 C C . GLU A 1 103 ? 17.294 5.984 -31.984 1.00 91.31 103 GLU A C 1
ATOM 817 O O . GLU A 1 103 ? 17.842 6.437 -32.993 1.00 91.31 103 GLU A O 1
ATOM 822 N N . GLU A 1 104 ? 17.811 4.951 -31.313 1.00 89.12 104 GLU A N 1
ATOM 823 C CA . GLU A 1 104 ? 19.041 4.247 -31.700 1.00 89.12 104 GLU A CA 1
ATOM 824 C C . GLU A 1 104 ? 18.890 3.511 -33.037 1.00 89.12 104 GLU A C 1
ATOM 826 O O . GLU A 1 104 ? 19.731 3.672 -33.922 1.00 89.12 104 GLU A O 1
ATOM 831 N N . LEU A 1 105 ? 17.792 2.772 -33.231 1.00 83.62 105 LEU A N 1
ATOM 832 C CA . LEU A 1 105 ? 17.474 2.113 -34.502 1.00 83.62 105 LEU A CA 1
ATOM 833 C C . LEU A 1 105 ? 17.335 3.121 -35.645 1.00 83.62 105 LEU A C 1
ATOM 835 O O . LEU A 1 105 ? 17.845 2.879 -36.733 1.00 83.62 105 LEU A O 1
ATOM 839 N N . SER A 1 106 ? 16.695 4.268 -35.407 1.00 83.50 106 SER A N 1
ATOM 840 C CA . SER A 1 106 ? 16.590 5.344 -36.398 1.00 83.50 106 SER A CA 1
ATOM 841 C C . SER A 1 106 ? 17.952 5.953 -36.726 1.00 83.50 106 SER A C 1
ATOM 843 O O . SER A 1 106 ? 18.175 6.356 -37.864 1.00 83.50 106 SER A O 1
ATOM 845 N N . THR A 1 107 ? 18.854 6.033 -35.747 1.00 83.75 107 THR A N 1
ATOM 846 C CA . THR A 1 107 ? 20.217 6.533 -35.952 1.00 83.75 107 THR A CA 1
ATOM 847 C C . THR A 1 107 ? 21.026 5.536 -36.782 1.00 83.75 107 THR A C 1
ATOM 849 O O . THR A 1 107 ? 21.599 5.919 -37.799 1.00 83.75 107 THR A O 1
ATOM 852 N N . LEU A 1 108 ? 21.001 4.247 -36.429 1.00 75.19 108 LEU A N 1
ATOM 853 C CA . LEU A 1 108 ? 21.613 3.161 -37.207 1.00 75.19 108 LEU A CA 1
ATOM 854 C C . LEU A 1 108 ? 21.071 3.104 -38.642 1.00 75.19 108 LEU A C 1
ATOM 856 O O . LEU A 1 108 ? 21.851 3.048 -39.587 1.00 75.19 108 LEU A O 1
ATOM 860 N N . ALA A 1 109 ? 19.754 3.209 -38.813 1.00 73.56 109 ALA A N 1
ATOM 861 C CA . ALA A 1 109 ? 19.107 3.264 -40.122 1.00 73.56 109 ALA A CA 1
ATOM 862 C C . ALA A 1 109 ? 19.416 4.548 -40.913 1.00 73.56 109 ALA A C 1
ATOM 864 O O . ALA A 1 109 ? 19.154 4.595 -42.104 1.00 73.56 109 ALA A O 1
ATOM 865 N N . SER A 1 110 ? 19.940 5.601 -40.278 1.00 71.69 110 SER A N 1
ATOM 866 C CA . SER A 1 110 ? 20.427 6.800 -40.978 1.00 71.69 110 SER A CA 1
ATOM 867 C C . SER A 1 110 ? 21.911 6.718 -41.355 1.00 71.69 110 SER A C 1
ATOM 869 O O . SER A 1 110 ? 22.343 7.407 -42.274 1.00 71.69 110 SER A O 1
ATOM 871 N N . LEU A 1 111 ? 22.680 5.879 -40.648 1.00 66.81 111 LEU A N 1
ATOM 872 C CA . LEU A 1 111 ? 24.076 5.544 -40.955 1.00 66.81 111 LEU A CA 1
ATOM 873 C C . LEU A 1 111 ? 24.179 4.522 -42.091 1.00 66.81 111 LEU A C 1
ATOM 875 O O . LEU A 1 111 ? 25.137 4.561 -42.851 1.00 66.81 111 LEU A O 1
ATOM 879 N N . VAL A 1 112 ? 23.199 3.625 -42.190 1.00 62.03 112 VAL A N 1
ATOM 880 C CA . VAL A 1 112 ? 22.973 2.760 -43.348 1.00 62.03 112 VAL A CA 1
ATOM 881 C C . VAL A 1 112 ? 22.068 3.540 -44.295 1.00 62.03 112 VAL A C 1
ATOM 883 O O . VAL A 1 112 ? 20.851 3.546 -44.122 1.00 62.03 112 VAL A O 1
ATOM 886 N N . SER A 1 113 ? 22.639 4.293 -45.233 1.00 59.41 113 SER A N 1
ATOM 887 C CA . SER A 1 113 ? 21.817 5.054 -46.174 1.00 59.41 113 SER A CA 1
ATOM 888 C C . SER A 1 113 ? 20.987 4.093 -47.035 1.00 59.41 113 SER A C 1
ATOM 890 O O . SER A 1 113 ? 21.367 2.941 -47.240 1.00 59.41 113 SER A O 1
ATOM 892 N N . ALA A 1 114 ? 19.838 4.543 -47.551 1.00 60.75 114 ALA A N 1
ATOM 893 C CA . ALA A 1 114 ? 19.074 3.740 -48.507 1.00 60.75 114 ALA A CA 1
ATOM 894 C C . ALA A 1 114 ? 19.949 3.311 -49.703 1.00 60.75 114 ALA A C 1
ATOM 896 O O . ALA A 1 114 ? 19.765 2.206 -50.200 1.00 60.75 114 ALA A O 1
ATOM 897 N N . ASP A 1 115 ? 20.929 4.136 -50.089 1.00 64.38 115 ASP A N 1
ATOM 898 C CA . ASP A 1 115 ? 21.906 3.833 -51.138 1.00 64.38 115 ASP A CA 1
ATOM 899 C C . ASP A 1 115 ? 22.841 2.679 -50.737 1.00 64.38 115 ASP A C 1
ATOM 901 O O . ASP A 1 115 ? 23.035 1.774 -51.535 1.00 64.38 115 ASP A O 1
ATOM 905 N N . ASP A 1 116 ? 23.312 2.607 -49.484 1.00 66.81 116 ASP A N 1
ATOM 906 C CA . ASP A 1 116 ? 24.116 1.467 -49.004 1.00 66.81 116 ASP A CA 1
ATOM 907 C C . ASP A 1 116 ? 23.302 0.162 -48.954 1.00 66.81 116 ASP A C 1
ATOM 909 O O . ASP A 1 116 ? 23.854 -0.927 -49.106 1.00 66.81 116 ASP A O 1
ATOM 913 N N . VAL A 1 117 ? 21.982 0.252 -48.739 1.00 66.38 117 VAL A N 1
ATOM 914 C CA . VAL A 1 117 ? 21.078 -0.907 -48.825 1.00 66.38 117 VAL A CA 1
ATOM 915 C C . VAL A 1 117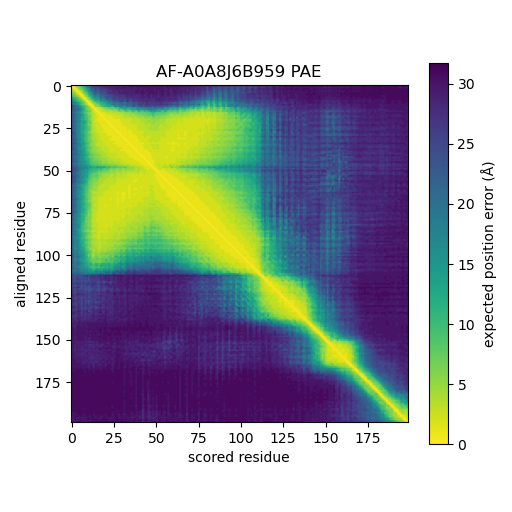 ? 20.849 -1.310 -50.276 1.00 66.38 117 VAL A C 1
ATOM 917 O O . VAL A 1 117 ? 20.829 -2.506 -50.538 1.00 66.38 117 VAL A O 1
ATOM 920 N N . TYR A 1 118 ? 20.701 -0.368 -51.211 1.00 66.06 118 TYR A N 1
ATOM 921 C CA . TYR A 1 118 ? 20.605 -0.684 -52.640 1.00 66.06 118 TYR A CA 1
ATOM 922 C C . TYR A 1 118 ? 21.917 -1.281 -53.171 1.00 66.06 118 TYR A C 1
ATOM 924 O O . TYR A 1 118 ? 21.866 -2.337 -53.787 1.00 66.06 118 TYR A O 1
ATOM 932 N N . ASP A 1 119 ? 23.078 -0.719 -52.823 1.00 72.94 119 ASP A N 1
ATOM 933 C CA . ASP A 1 119 ? 24.397 -1.264 -53.181 1.00 72.94 119 ASP A CA 1
ATOM 934 C C . ASP A 1 119 ? 24.635 -2.651 -52.555 1.00 72.94 119 ASP A C 1
ATOM 936 O O . ASP A 1 119 ? 25.202 -3.551 -53.182 1.00 72.94 119 ASP A O 1
ATOM 940 N N . LEU A 1 120 ? 24.174 -2.866 -51.316 1.00 69.06 120 LEU A N 1
ATOM 941 C CA . LEU A 1 120 ? 24.211 -4.180 -50.676 1.00 69.06 120 LEU A CA 1
ATOM 942 C C . LEU A 1 120 ? 23.210 -5.154 -51.309 1.00 69.06 120 LEU A C 1
ATOM 944 O O . LEU A 1 120 ? 23.542 -6.325 -51.446 1.00 69.06 120 LEU A O 1
ATOM 948 N N . MET A 1 121 ? 22.004 -4.720 -51.683 1.00 69.25 121 MET A N 1
ATOM 949 C CA . MET A 1 121 ? 21.003 -5.569 -52.341 1.00 69.25 121 MET A CA 1
ATOM 950 C C . MET A 1 121 ? 21.445 -5.969 -53.751 1.00 69.25 121 MET A C 1
ATOM 952 O O . MET A 1 121 ? 21.298 -7.142 -54.093 1.00 69.25 121 MET A O 1
ATOM 956 N N . ASP A 1 122 ? 22.061 -5.057 -54.505 1.00 76.38 122 ASP A N 1
ATOM 957 C CA . ASP A 1 122 ? 22.675 -5.337 -55.807 1.00 76.38 122 ASP A CA 1
ATOM 958 C C . ASP A 1 122 ? 23.850 -6.319 -55.636 1.00 76.38 122 ASP A C 1
ATOM 960 O O . ASP A 1 122 ? 23.895 -7.368 -56.277 1.00 76.38 122 ASP A O 1
ATOM 964 N N . GLY A 1 123 ? 24.740 -6.077 -54.664 1.00 72.12 123 GLY A N 1
ATOM 965 C CA . GLY A 1 123 ? 25.838 -6.997 -54.347 1.00 72.12 123 GLY A CA 1
ATOM 966 C C . GLY A 1 123 ? 25.395 -8.349 -53.763 1.00 72.12 123 GLY A C 1
ATOM 967 O O . GLY A 1 123 ? 26.120 -9.339 -53.887 1.00 72.12 123 GLY A O 1
ATOM 968 N N . ILE A 1 124 ? 24.227 -8.422 -53.114 1.00 71.94 124 ILE A N 1
ATOM 969 C CA . ILE A 1 124 ? 23.611 -9.673 -52.650 1.00 71.94 124 ILE A CA 1
ATOM 970 C C . ILE A 1 124 ? 22.992 -10.418 -53.827 1.00 71.94 124 ILE A C 1
ATOM 972 O O . ILE A 1 124 ? 23.140 -11.632 -53.864 1.00 71.94 124 ILE A O 1
ATOM 976 N N . GLN A 1 125 ? 22.333 -9.749 -54.777 1.00 71.44 125 GLN A N 1
ATOM 977 C CA . GLN A 1 125 ? 21.806 -10.408 -55.976 1.00 71.44 125 GLN A CA 1
ATOM 978 C C . GLN A 1 125 ? 22.927 -11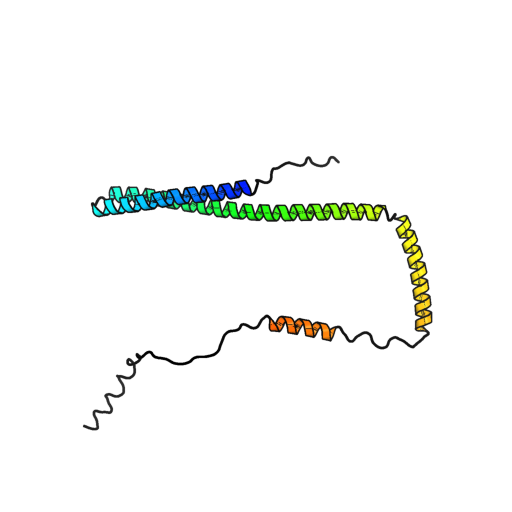.036 -56.803 1.00 71.44 125 GLN A C 1
ATOM 980 O O . GLN A 1 125 ? 22.843 -12.228 -57.089 1.00 71.44 125 GLN A O 1
ATOM 985 N N . ASP A 1 126 ? 24.023 -10.311 -57.037 1.00 76.69 126 ASP A N 1
ATOM 986 C CA . ASP A 1 126 ? 25.203 -10.857 -57.720 1.00 76.69 126 ASP A CA 1
ATOM 987 C C . ASP A 1 126 ? 25.777 -12.081 -56.980 1.00 76.69 126 ASP A C 1
ATOM 989 O O . ASP A 1 126 ? 26.120 -13.096 -57.582 1.00 76.69 126 ASP A O 1
ATOM 993 N N . ARG A 1 127 ? 25.829 -12.035 -55.642 1.00 63.72 127 ARG A N 1
ATOM 994 C CA . ARG A 1 127 ? 26.334 -13.153 -54.825 1.00 63.72 127 ARG A CA 1
ATOM 995 C C . ARG A 1 127 ? 25.355 -14.312 -54.703 1.00 63.72 127 ARG A C 1
ATOM 997 O O . ARG A 1 127 ? 25.795 -15.443 -54.537 1.00 63.72 127 ARG A O 1
ATOM 1004 N N . VAL A 1 128 ? 24.052 -14.058 -54.732 1.00 72.69 128 VAL A N 1
ATOM 1005 C CA . VAL A 1 128 ? 23.019 -15.097 -54.771 1.00 72.69 128 VAL A CA 1
ATOM 1006 C C . VAL A 1 128 ? 23.069 -15.802 -56.117 1.00 72.69 128 VAL A C 1
ATOM 1008 O O . VAL A 1 128 ? 22.967 -17.023 -56.138 1.00 72.69 128 VAL A O 1
ATOM 1011 N N . ASP A 1 129 ? 23.311 -15.083 -57.210 1.00 77.69 129 ASP A N 1
ATOM 1012 C CA . ASP A 1 129 ? 23.518 -15.675 -58.530 1.00 77.69 129 ASP A CA 1
ATOM 1013 C C . ASP A 1 129 ? 24.828 -16.475 -58.597 1.00 77.69 129 ASP A C 1
ATOM 1015 O O . ASP A 1 129 ? 24.815 -17.599 -59.096 1.00 77.69 129 ASP A O 1
ATOM 1019 N N . ASP A 1 130 ? 25.920 -15.992 -57.995 1.00 74.31 130 ASP A N 1
ATOM 1020 C CA . ASP A 1 130 ? 27.157 -16.771 -57.829 1.00 74.31 130 ASP A CA 1
ATOM 1021 C C . ASP A 1 130 ? 26.939 -18.019 -56.965 1.00 74.31 130 ASP A C 1
ATOM 1023 O O . ASP A 1 130 ? 27.424 -19.098 -57.300 1.00 74.31 130 ASP A O 1
ATOM 1027 N N . ILE A 1 131 ? 26.203 -17.904 -55.854 1.00 63.06 131 ILE A N 1
ATOM 1028 C CA . ILE A 1 131 ? 25.858 -19.043 -54.996 1.00 63.06 131 ILE A CA 1
ATOM 1029 C C . ILE A 1 131 ? 24.979 -20.019 -55.764 1.00 63.06 131 ILE A C 1
ATOM 1031 O O . ILE A 1 131 ? 25.251 -21.206 -55.703 1.00 63.06 131 ILE A O 1
ATOM 1035 N N . ASN A 1 132 ? 23.982 -19.562 -56.517 1.00 74.12 132 ASN A N 1
ATOM 1036 C CA . ASN A 1 132 ? 23.135 -20.426 -57.333 1.00 74.12 132 ASN A CA 1
ATOM 1037 C C . ASN A 1 132 ? 23.945 -21.099 -58.446 1.00 74.12 132 ASN A C 1
ATOM 1039 O O . ASN A 1 132 ? 23.772 -22.292 -58.660 1.00 74.12 132 ASN A O 1
ATOM 1043 N N . ALA A 1 133 ? 24.882 -20.397 -59.086 1.00 69.50 133 ALA A N 1
ATOM 1044 C CA . ALA A 1 133 ? 25.797 -20.965 -60.074 1.00 69.50 133 ALA A CA 1
ATOM 1045 C C . ALA A 1 133 ? 26.771 -21.979 -59.447 1.00 69.50 133 ALA A C 1
ATOM 1047 O O . ALA A 1 133 ? 27.049 -23.025 -60.033 1.00 69.50 133 ALA A O 1
ATOM 1048 N N . VAL A 1 134 ? 27.257 -21.719 -58.230 1.00 65.31 134 VAL A N 1
ATOM 1049 C CA . VAL A 1 134 ? 28.081 -22.651 -57.446 1.00 65.31 134 VAL A CA 1
ATOM 1050 C C . VAL A 1 134 ? 27.250 -23.835 -56.962 1.00 65.31 134 VAL A C 1
ATOM 1052 O O . VAL A 1 134 ? 27.732 -24.957 -57.009 1.00 65.31 134 VAL A O 1
ATOM 1055 N N . THR A 1 135 ? 26.007 -23.633 -56.536 1.00 63.44 135 THR A N 1
ATOM 1056 C CA . THR A 1 135 ? 25.074 -24.682 -56.123 1.00 63.44 135 THR A CA 1
ATOM 1057 C C . THR A 1 135 ? 24.613 -25.503 -57.318 1.00 63.44 135 THR A C 1
ATOM 1059 O O . THR A 1 135 ? 24.460 -26.701 -57.163 1.00 63.44 135 THR A O 1
ATOM 1062 N N . GLU A 1 136 ? 24.473 -24.940 -58.516 1.00 69.56 136 GLU A N 1
ATOM 1063 C CA . GLU A 1 136 ? 24.219 -25.682 -59.757 1.00 69.56 136 GLU A CA 1
ATOM 1064 C C . GLU A 1 136 ? 25.466 -26.477 -60.183 1.00 69.56 136 GLU A C 1
ATOM 1066 O O . GLU A 1 136 ? 25.375 -27.653 -60.541 1.00 69.56 136 GLU A O 1
ATOM 1071 N N . ALA A 1 137 ? 26.661 -25.894 -60.033 1.00 62.22 137 ALA A N 1
ATOM 1072 C CA . ALA A 1 137 ? 27.930 -26.588 -60.253 1.00 62.22 137 ALA A CA 1
ATOM 1073 C C . ALA A 1 137 ? 28.198 -27.703 -59.220 1.00 62.22 137 ALA A C 1
ATOM 1075 O O . ALA A 1 137 ? 28.721 -28.757 -59.580 1.00 62.22 137 ALA A O 1
ATOM 1076 N N . LEU A 1 138 ? 27.806 -27.505 -57.957 1.00 54.09 138 LEU A N 1
ATOM 1077 C CA . LEU A 1 138 ? 27.888 -28.484 -56.867 1.00 54.09 138 LEU A CA 1
ATOM 1078 C C . LEU A 1 138 ? 26.737 -29.496 -56.906 1.00 54.09 138 LEU A C 1
ATOM 1080 O O . LEU A 1 138 ? 26.933 -30.636 -56.517 1.00 54.09 138 LEU A O 1
ATOM 1084 N N . SER A 1 139 ? 25.555 -29.133 -57.401 1.00 57.44 139 SER A N 1
ATOM 1085 C CA . SER A 1 139 ? 24.426 -30.041 -57.658 1.00 57.44 139 SER A CA 1
ATOM 1086 C C . SER A 1 139 ? 24.735 -30.978 -58.822 1.00 57.44 139 SER A C 1
ATOM 1088 O O . SER A 1 139 ? 24.232 -32.097 -58.857 1.00 57.44 139 SER A O 1
ATOM 1090 N N . ASN A 1 140 ? 25.596 -30.552 -59.749 1.00 53.84 140 ASN A N 1
ATOM 1091 C CA . ASN A 1 140 ? 26.241 -31.436 -60.718 1.00 53.84 140 ASN A CA 1
ATOM 1092 C C . ASN A 1 140 ? 27.359 -32.302 -60.090 1.00 53.84 140 ASN A C 1
ATOM 1094 O O . ASN A 1 140 ? 27.939 -33.142 -60.778 1.00 53.84 140 ASN A O 1
ATOM 1098 N N . GLN A 1 141 ? 27.646 -32.153 -58.790 1.00 54.62 141 GLN A N 1
ATOM 1099 C CA . GLN A 1 141 ? 28.433 -33.083 -57.975 1.00 54.62 141 GLN A CA 1
ATOM 1100 C C . GLN A 1 141 ? 27.533 -33.806 -56.962 1.00 54.62 141 GLN A C 1
ATOM 1102 O O . GLN A 1 141 ? 27.368 -33.424 -55.808 1.00 54.62 141 GLN A O 1
ATOM 1107 N N . GLU A 1 142 ? 27.001 -34.926 -57.428 1.00 52.56 142 GLU A N 1
ATOM 1108 C CA . GLU A 1 142 ? 26.111 -35.906 -56.796 1.00 52.56 142 GLU A CA 1
ATOM 1109 C C . GLU A 1 142 ? 26.639 -36.579 -55.492 1.00 52.56 142 GLU A C 1
ATOM 1111 O O . GLU A 1 142 ? 26.501 -37.789 -55.333 1.00 52.56 142 GLU A O 1
ATOM 1116 N N . ILE A 1 143 ? 27.314 -35.874 -54.565 1.00 51.84 143 ILE A N 1
ATOM 1117 C CA . ILE A 1 143 ? 28.149 -36.544 -53.536 1.00 51.84 143 ILE A CA 1
ATOM 1118 C C . ILE A 1 143 ? 27.856 -36.206 -52.056 1.00 51.84 143 ILE A C 1
ATOM 1120 O O . ILE A 1 143 ? 28.373 -36.933 -51.216 1.00 51.84 143 ILE A O 1
ATOM 1124 N N . LEU A 1 144 ? 27.053 -35.206 -51.645 1.00 45.88 144 LEU A N 1
ATOM 1125 C CA . LEU A 1 144 ? 27.096 -34.788 -50.213 1.00 45.88 144 LEU A CA 1
ATOM 1126 C C . LEU A 1 144 ? 25.792 -34.461 -49.450 1.00 45.88 144 LEU A C 1
ATOM 1128 O O . LEU A 1 144 ? 25.885 -33.902 -48.364 1.00 45.88 144 LEU A O 1
ATOM 1132 N N . ASN A 1 145 ? 24.600 -34.887 -49.885 1.00 42.69 145 ASN A N 1
ATOM 1133 C CA . ASN A 1 145 ? 23.370 -34.725 -49.074 1.00 42.69 145 ASN A CA 1
ATOM 1134 C C . ASN A 1 145 ? 22.873 -36.029 -48.427 1.00 42.69 145 ASN A C 1
ATOM 1136 O O . ASN A 1 145 ? 21.706 -36.397 -48.542 1.00 42.69 145 ASN A O 1
ATOM 1140 N N . ALA A 1 146 ? 23.754 -36.720 -47.703 1.00 50.50 146 ALA A N 1
ATOM 1141 C CA . ALA A 1 146 ? 23.343 -37.760 -46.767 1.00 50.50 146 ALA A CA 1
ATOM 1142 C C . ALA A 1 146 ? 23.533 -37.265 -45.326 1.00 50.50 146 ALA A C 1
ATOM 1144 O O . ALA A 1 146 ? 24.641 -37.303 -44.800 1.00 50.50 146 ALA A O 1
ATOM 1145 N N . GLY A 1 147 ? 22.434 -36.861 -44.685 1.00 51.50 147 GLY A N 1
ATOM 1146 C CA . GLY A 1 147 ? 22.297 -37.037 -43.236 1.00 51.50 147 GLY A CA 1
ATOM 1147 C C . GLY A 1 147 ? 22.361 -35.793 -42.354 1.00 51.50 147 GLY A C 1
ATOM 1148 O O . GLY A 1 147 ? 23.188 -35.745 -41.452 1.00 51.50 147 GLY A O 1
ATOM 1149 N N . VAL A 1 148 ? 21.432 -34.849 -42.515 1.00 50.06 148 VAL A N 1
ATOM 1150 C CA . VAL A 1 148 ? 21.098 -33.914 -41.424 1.00 50.06 148 VAL A CA 1
ATOM 1151 C C . VAL A 1 148 ? 19.582 -33.866 -41.270 1.00 50.06 148 VAL A C 1
ATOM 1153 O O . VAL A 1 148 ? 18.939 -32.950 -41.767 1.00 50.06 148 VAL A O 1
ATOM 1156 N N . ASP A 1 149 ? 19.010 -34.899 -40.645 1.00 52.34 149 ASP A N 1
ATOM 1157 C CA . ASP A 1 149 ? 17.594 -34.883 -40.241 1.00 52.34 149 ASP A CA 1
ATOM 1158 C C . ASP A 1 149 ? 17.290 -35.810 -39.043 1.00 52.34 149 ASP A C 1
ATOM 1160 O O . ASP A 1 149 ? 16.235 -36.433 -38.978 1.00 52.34 149 ASP A O 1
ATOM 1164 N N . THR A 1 150 ? 18.231 -35.987 -38.103 1.00 52.41 150 THR A N 1
ATOM 1165 C CA . THR A 1 150 ? 18.093 -37.023 -37.052 1.00 52.41 150 THR A CA 1
ATOM 1166 C C . THR A 1 150 ? 18.234 -36.559 -35.605 1.00 52.41 150 THR A C 1
ATOM 1168 O O . THR A 1 150 ? 18.323 -37.426 -34.751 1.00 52.41 150 THR A O 1
ATOM 1171 N N . ASP A 1 151 ? 18.238 -35.262 -35.284 1.00 58.62 151 ASP A N 1
ATOM 1172 C CA . ASP A 1 151 ? 18.602 -34.841 -33.910 1.00 58.62 151 ASP A CA 1
ATOM 1173 C C . ASP A 1 151 ? 17.637 -33.858 -33.227 1.00 58.62 151 ASP A C 1
ATOM 1175 O O . ASP A 1 151 ? 17.991 -33.193 -32.265 1.00 58.62 151 ASP A O 1
ATOM 1179 N N . VAL A 1 152 ? 16.393 -33.751 -33.706 1.00 57.56 152 VAL A N 1
ATOM 1180 C CA . VAL A 1 152 ? 15.371 -32.889 -33.068 1.00 57.56 152 VAL A CA 1
ATOM 1181 C C . VAL A 1 152 ? 14.440 -33.689 -32.147 1.00 57.56 152 VAL A C 1
ATOM 1183 O O . VAL A 1 152 ? 13.906 -33.154 -31.177 1.00 57.56 152 VAL A O 1
ATOM 1186 N N . SER A 1 153 ? 14.246 -34.985 -32.412 1.00 59.84 153 SER A N 1
ATOM 1187 C CA . SER A 1 153 ? 13.385 -35.852 -31.594 1.00 59.84 153 SER A CA 1
ATOM 1188 C C . SER A 1 153 ? 13.974 -36.150 -30.219 1.00 59.84 153 SER A C 1
ATOM 1190 O O . SER A 1 153 ? 13.237 -36.240 -29.237 1.00 59.84 153 SER A O 1
ATOM 1192 N N . ASP A 1 154 ? 15.293 -36.289 -30.151 1.00 67.50 154 ASP A N 1
ATOM 1193 C CA . ASP A 1 154 ? 15.983 -36.778 -28.960 1.00 67.50 154 ASP A CA 1
ATOM 1194 C C . ASP A 1 154 ? 16.155 -35.653 -27.926 1.00 67.50 154 ASP A C 1
ATOM 1196 O O . ASP A 1 154 ? 15.967 -35.878 -26.728 1.00 67.50 154 ASP A O 1
ATOM 1200 N N . GLU A 1 155 ? 16.377 -34.413 -28.382 1.00 66.44 155 GLU A N 1
ATOM 1201 C CA . GLU A 1 155 ? 16.335 -33.216 -27.528 1.00 66.44 155 GLU A CA 1
ATOM 1202 C C . GLU A 1 155 ? 14.935 -32.953 -26.955 1.00 66.44 155 GLU A C 1
ATOM 1204 O O . GLU A 1 155 ? 14.800 -32.582 -25.786 1.00 66.44 155 GLU A O 1
ATOM 1209 N N . LEU A 1 156 ? 13.879 -33.183 -27.743 1.00 69.44 156 LEU A N 1
ATOM 1210 C CA . LEU A 1 156 ? 12.502 -32.972 -27.291 1.00 69.44 156 LEU A CA 1
ATOM 1211 C C . LEU A 1 156 ? 12.108 -33.978 -26.196 1.00 69.44 156 LEU A C 1
ATOM 1213 O O . LEU A 1 156 ? 11.504 -33.596 -25.195 1.00 69.44 156 LEU A O 1
ATOM 1217 N N . ALA A 1 157 ? 12.534 -35.237 -26.329 1.00 75.12 157 ALA A N 1
ATOM 1218 C CA . ALA A 1 157 ? 12.302 -36.274 -25.323 1.00 75.12 157 ALA A CA 1
ATOM 1219 C C . ALA A 1 157 ? 13.029 -35.999 -23.990 1.00 75.12 157 ALA A C 1
ATOM 1221 O O . ALA A 1 157 ? 12.508 -36.324 -22.919 1.00 75.12 157 ALA A O 1
ATOM 1222 N N . ALA A 1 158 ? 14.215 -35.384 -24.031 1.00 78.12 158 ALA A N 1
ATOM 1223 C CA . ALA A 1 158 ? 14.962 -35.028 -22.825 1.00 78.12 158 ALA A CA 1
ATOM 1224 C C . ALA A 1 158 ? 14.249 -33.941 -21.995 1.00 78.12 158 ALA A C 1
ATOM 1226 O O . ALA A 1 158 ? 14.159 -34.065 -20.773 1.00 78.12 158 ALA A O 1
ATOM 1227 N N . LEU A 1 159 ? 13.686 -32.922 -22.656 1.00 71.25 159 LEU A N 1
ATOM 1228 C CA . LEU A 1 159 ? 12.934 -31.839 -22.005 1.00 71.25 159 LEU A CA 1
ATOM 1229 C C . LEU A 1 159 ? 11.624 -32.326 -21.365 1.00 71.25 159 LEU A C 1
ATOM 1231 O O . LEU A 1 159 ? 11.257 -31.879 -20.277 1.00 71.25 159 LEU A O 1
ATOM 1235 N N . GLU A 1 160 ? 10.922 -33.260 -22.010 1.00 75.69 160 GLU A N 1
ATOM 1236 C CA . GLU A 1 160 ? 9.690 -33.843 -21.460 1.00 75.69 160 GLU A CA 1
ATOM 1237 C C . GLU A 1 160 ? 9.952 -34.662 -20.185 1.00 75.69 160 GLU A C 1
ATOM 1239 O O . GLU A 1 160 ? 9.166 -34.609 -19.234 1.00 75.69 160 GLU A O 1
ATOM 1244 N N . ALA A 1 161 ? 11.072 -35.388 -20.129 1.00 77.50 161 ALA A N 1
ATOM 1245 C CA . ALA A 1 161 ? 11.454 -36.171 -18.956 1.00 77.50 161 ALA A CA 1
ATOM 1246 C C . ALA A 1 161 ? 11.800 -35.290 -17.743 1.00 77.50 161 ALA A C 1
ATOM 1248 O O . ALA A 1 161 ? 11.468 -35.649 -16.611 1.00 77.50 161 ALA A O 1
ATOM 1249 N N . GLU A 1 162 ? 12.430 -34.135 -17.970 1.00 72.25 162 GLU A N 1
ATOM 1250 C CA . GLU A 1 162 ? 12.774 -33.177 -16.915 1.00 72.25 162 GLU A CA 1
ATOM 1251 C C . GLU A 1 162 ? 11.514 -32.572 -16.269 1.00 72.25 162 GLU A C 1
ATOM 1253 O O . GLU A 1 162 ? 11.405 -32.536 -15.043 1.00 72.25 162 GLU A O 1
ATOM 1258 N N . LEU A 1 163 ? 10.505 -32.214 -17.073 1.00 70.75 163 LEU A N 1
ATOM 1259 C CA . LEU A 1 163 ? 9.218 -31.700 -16.580 1.00 70.75 163 LEU A CA 1
ATOM 1260 C C . LEU A 1 163 ? 8.428 -32.738 -15.767 1.00 70.75 163 LEU A C 1
ATOM 1262 O O . LEU A 1 163 ? 7.802 -32.397 -14.764 1.00 70.75 163 LEU A O 1
ATOM 1266 N N . ALA A 1 164 ? 8.472 -34.012 -16.164 1.00 68.19 164 ALA A N 1
ATOM 1267 C CA . ALA A 1 164 ? 7.752 -35.081 -15.472 1.00 68.19 164 ALA A CA 1
ATOM 1268 C C . ALA A 1 164 ? 8.323 -35.403 -14.076 1.00 68.19 164 ALA A C 1
ATOM 1270 O O . ALA A 1 164 ? 7.598 -35.910 -13.215 1.00 68.19 164 ALA A O 1
ATOM 1271 N N . MET A 1 165 ? 9.607 -35.121 -13.832 1.00 61.81 165 MET A N 1
ATOM 1272 C CA . MET A 1 165 ? 10.237 -35.351 -12.528 1.00 61.81 165 MET A CA 1
ATOM 1273 C C . MET A 1 165 ? 9.870 -34.290 -11.481 1.00 61.81 165 MET A C 1
ATOM 1275 O O . MET A 1 165 ? 9.842 -34.611 -10.292 1.00 61.81 165 MET A O 1
ATOM 1279 N N . ASP A 1 166 ? 9.535 -33.069 -11.906 1.00 56.38 166 ASP A N 1
ATOM 1280 C CA . ASP A 1 166 ? 9.177 -31.959 -11.010 1.00 56.38 166 ASP A CA 1
ATOM 1281 C C . ASP A 1 166 ? 7.707 -32.009 -10.531 1.00 56.38 166 ASP A C 1
ATOM 1283 O O . ASP A 1 166 ? 7.362 -31.423 -9.503 1.00 56.38 166 ASP A O 1
ATOM 1287 N N . GLU A 1 167 ? 6.829 -32.756 -11.216 1.00 55.03 167 GLU A N 1
ATOM 1288 C CA . GLU A 1 167 ? 5.389 -32.843 -10.903 1.00 55.03 167 GLU A CA 1
ATOM 1289 C C . GLU A 1 167 ? 4.962 -34.033 -10.010 1.00 55.03 167 GLU A C 1
ATOM 1291 O O . GLU A 1 167 ? 3.766 -34.242 -9.802 1.00 55.03 167 GLU A O 1
ATOM 1296 N N . MET A 1 168 ? 5.875 -34.807 -9.406 1.00 42.94 168 MET A N 1
ATOM 1297 C CA . MET A 1 168 ? 5.480 -35.893 -8.485 1.00 42.94 168 MET A CA 1
ATOM 1298 C C . MET A 1 168 ? 5.245 -35.411 -7.031 1.00 42.94 168 MET A C 1
ATOM 1300 O O . MET A 1 168 ? 6.207 -35.108 -6.319 1.00 42.94 168 MET A O 1
ATOM 1304 N N . PRO A 1 169 ? 3.999 -35.423 -6.500 1.00 47.69 169 PRO A N 1
ATOM 1305 C CA . PRO A 1 169 ? 3.736 -35.129 -5.093 1.00 47.69 169 PRO A CA 1
ATOM 1306 C C . PRO A 1 169 ? 4.193 -36.280 -4.182 1.00 47.69 169 PRO A C 1
ATOM 1308 O O . PRO A 1 169 ? 3.653 -37.388 -4.204 1.00 47.69 169 PRO A O 1
ATOM 1311 N N . SER A 1 170 ? 5.163 -35.997 -3.311 1.00 45.78 170 SER A N 1
ATOM 1312 C CA . SER A 1 170 ? 5.561 -36.879 -2.210 1.00 45.78 170 SER A CA 1
ATOM 1313 C C . SER A 1 170 ? 4.494 -36.887 -1.108 1.00 45.78 170 SER A C 1
ATOM 1315 O O . SER A 1 170 ? 4.488 -36.022 -0.233 1.00 45.78 170 SER A O 1
ATOM 1317 N N . ALA A 1 171 ? 3.575 -37.856 -1.145 1.00 37.97 171 ALA A N 1
ATOM 1318 C CA . ALA A 1 171 ? 2.765 -38.248 0.011 1.00 37.97 171 ALA A CA 1
ATOM 1319 C C . ALA A 1 171 ? 2.105 -39.621 -0.202 1.00 37.97 171 ALA A C 1
ATOM 1321 O O . ALA A 1 171 ? 1.062 -39.671 -0.838 1.00 37.97 171 ALA A O 1
ATOM 1322 N N . VAL A 1 172 ? 2.686 -40.706 0.344 1.00 36.78 172 VAL A N 1
ATOM 1323 C CA . VAL A 1 172 ? 2.037 -41.711 1.235 1.00 36.78 172 VAL A CA 1
ATOM 1324 C C . VAL A 1 172 ? 2.891 -42.982 1.422 1.00 36.78 172 VAL A C 1
ATOM 1326 O O . VAL A 1 172 ? 3.169 -43.690 0.463 1.00 36.78 172 VAL A O 1
ATOM 1329 N N . SER A 1 173 ? 3.248 -43.295 2.678 1.00 31.28 173 SER A N 1
ATOM 1330 C CA . SER A 1 173 ? 3.492 -44.633 3.286 1.00 31.28 173 SER A CA 1
ATOM 1331 C C . SER A 1 173 ? 4.233 -44.387 4.619 1.00 31.28 173 SER A C 1
ATOM 1333 O O . SER A 1 173 ? 5.228 -43.678 4.618 1.00 31.28 173 SER A O 1
ATOM 1335 N N . SER A 1 174 ? 3.828 -44.821 5.818 1.00 30.41 174 SER A N 1
ATOM 1336 C CA . SER A 1 174 ? 3.182 -46.068 6.241 1.00 30.41 174 SER A CA 1
ATOM 1337 C C . SER A 1 174 ? 2.487 -45.921 7.616 1.00 30.41 174 SER A C 1
ATOM 1339 O O . SER A 1 174 ? 2.887 -45.068 8.411 1.00 30.41 174 SER A O 1
ATOM 1341 N N . PRO A 1 175 ? 1.512 -46.793 7.951 1.00 39.84 175 PRO A N 1
ATOM 1342 C CA . PRO A 1 175 ? 0.894 -46.882 9.272 1.00 39.84 175 PRO A CA 1
ATOM 1343 C C . PRO A 1 175 ? 1.604 -47.916 10.169 1.00 39.84 175 PRO A C 1
ATOM 1345 O O . PRO A 1 175 ? 1.808 -49.062 9.770 1.00 39.84 175 PRO A O 1
ATOM 1348 N N . ALA A 1 176 ? 1.905 -47.558 11.421 1.00 33.56 176 ALA A N 1
ATOM 1349 C CA . ALA A 1 176 ? 2.257 -48.516 12.471 1.00 33.56 176 ALA A CA 1
ATOM 1350 C C . ALA A 1 176 ? 1.532 -48.176 13.784 1.00 33.56 176 ALA A C 1
ATOM 1352 O O . ALA A 1 176 ? 1.562 -47.053 14.277 1.00 33.56 176 ALA A O 1
ATOM 1353 N N . LYS A 1 177 ? 0.832 -49.195 14.291 1.00 34.34 177 LYS A N 1
ATOM 1354 C CA . LYS A 1 177 ? -0.078 -49.255 15.443 1.00 34.34 177 LYS A CA 1
ATOM 1355 C C . LYS A 1 177 ? 0.515 -48.680 16.735 1.00 34.34 177 LYS A C 1
ATOM 1357 O O . LYS A 1 177 ? 1.625 -49.056 17.086 1.00 34.34 177 LYS A O 1
ATOM 1362 N N . THR A 1 178 ? -0.293 -47.944 17.511 1.00 28.84 178 THR A N 1
ATOM 1363 C CA . THR A 1 178 ? -0.408 -48.060 18.984 1.00 28.84 178 THR A CA 1
ATOM 1364 C C . THR A 1 178 ? -1.690 -47.357 19.475 1.00 28.84 178 THR A C 1
ATOM 1366 O O . THR A 1 178 ? -1.795 -46.140 19.422 1.00 28.84 178 THR A O 1
ATOM 1369 N N . PHE A 1 179 ? -2.632 -48.178 19.962 1.00 29.38 179 PHE A N 1
ATOM 1370 C CA . PHE A 1 179 ? -3.551 -47.941 21.090 1.00 29.38 179 PHE A CA 1
ATOM 1371 C C . PHE A 1 179 ? -4.633 -46.846 21.004 1.00 29.38 179 PHE A C 1
ATOM 1373 O O . PHE A 1 179 ? -4.330 -45.699 21.286 1.00 29.38 179 PHE A O 1
ATOM 1380 N N . VAL A 1 180 ? -5.910 -47.233 20.819 1.00 33.47 180 VAL A N 1
ATOM 1381 C CA . VAL A 1 180 ? -7.034 -46.789 21.682 1.00 33.47 180 VAL A CA 1
ATOM 1382 C C . VAL A 1 180 ? -8.140 -47.857 21.690 1.00 33.47 180 VAL A C 1
ATOM 1384 O O . VAL A 1 180 ? -8.686 -48.228 20.654 1.00 33.47 180 VAL A O 1
ATOM 1387 N N . ALA A 1 181 ? -8.460 -48.335 22.891 1.00 30.06 181 ALA A N 1
ATOM 1388 C CA . ALA A 1 181 ? -9.676 -49.057 23.233 1.00 30.06 181 ALA A CA 1
ATOM 1389 C C . ALA A 1 181 ? -10.906 -48.147 23.111 1.00 30.06 181 ALA A C 1
ATOM 1391 O O . ALA A 1 181 ? -10.865 -47.055 23.667 1.00 30.06 181 ALA A O 1
ATOM 1392 N N . SER A 1 182 ? -11.973 -48.601 22.440 1.00 36.62 182 SER A N 1
ATOM 1393 C CA . SER A 1 182 ? -13.403 -48.262 22.664 1.00 36.62 182 SER A CA 1
ATOM 1394 C C . SER A 1 182 ? -14.242 -48.423 21.384 1.00 36.62 182 SER A C 1
ATOM 1396 O O . SER A 1 182 ? -14.695 -47.459 20.781 1.00 36.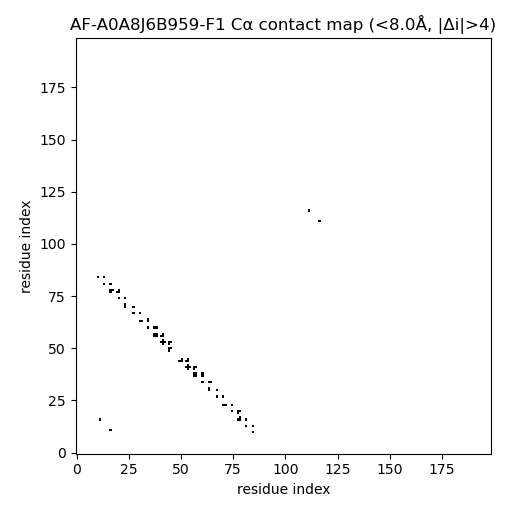62 182 SER A O 1
ATOM 1398 N N . GLN A 1 183 ? -14.502 -49.670 20.987 1.00 37.03 183 GLN A N 1
ATOM 1399 C CA . GLN A 1 183 ? -15.740 -50.025 20.282 1.00 37.03 183 GLN A CA 1
ATOM 1400 C C . GLN A 1 183 ? -16.280 -51.317 20.894 1.00 37.03 183 GLN A C 1
ATOM 1402 O O . GLN A 1 183 ? -16.069 -52.417 20.398 1.00 37.03 183 GLN A O 1
ATOM 1407 N N . GLN A 1 184 ? -16.950 -51.156 22.029 1.00 42.94 184 GLN A N 1
ATOM 1408 C CA . GLN A 1 184 ? -17.882 -52.124 22.596 1.00 42.94 184 GLN A CA 1
ATOM 1409 C C . GLN A 1 184 ? -19.206 -51.383 22.750 1.00 42.94 184 GLN A C 1
ATOM 1411 O O . GLN A 1 184 ? -19.541 -50.886 23.817 1.00 42.94 184 GLN A O 1
ATOM 1416 N N . GLN A 1 185 ? -19.885 -51.192 21.622 1.00 51.84 185 GLN A N 1
ATOM 1417 C CA . GLN A 1 185 ? -21.259 -50.694 21.549 1.00 51.84 185 GLN A CA 1
ATOM 1418 C C . GLN A 1 185 ? -21.765 -50.937 20.122 1.00 51.84 185 GLN A C 1
ATOM 1420 O O . GLN A 1 185 ? -21.804 -50.021 19.312 1.00 51.84 185 GLN A O 1
ATOM 1425 N N . ALA A 1 186 ? -22.008 -52.211 19.798 1.00 41.69 186 ALA A N 1
ATOM 1426 C CA . ALA A 1 186 ? -22.770 -52.669 18.620 1.00 41.69 186 ALA A CA 1
ATOM 1427 C C . ALA A 1 186 ? -22.855 -54.210 18.504 1.00 41.69 186 ALA A C 1
ATOM 1429 O O . ALA A 1 186 ? -23.474 -54.702 17.572 1.00 41.69 186 ALA A O 1
ATOM 1430 N N . VAL A 1 187 ? -22.241 -54.981 19.415 1.00 44.56 187 VAL A N 1
ATOM 1431 C CA . VAL A 1 187 ? -22.296 -56.462 19.407 1.00 44.56 187 VAL A CA 1
ATOM 1432 C C . VAL A 1 187 ? -22.797 -57.001 20.757 1.00 44.56 187 VAL A C 1
ATOM 1434 O O . VAL A 1 187 ? -22.331 -58.028 21.235 1.00 44.56 187 VAL A O 1
ATOM 1437 N N . SER A 1 188 ? -23.688 -56.253 21.418 1.00 45.53 188 SER A N 1
ATOM 1438 C CA . SER A 1 188 ? -24.310 -56.626 22.699 1.00 45.53 188 SER A CA 1
ATOM 1439 C C . SER A 1 188 ? -25.700 -57.245 22.562 1.00 45.53 188 SER A C 1
ATOM 1441 O O . SER A 1 188 ? -26.249 -57.654 23.571 1.00 45.53 188 SER A O 1
ATOM 1443 N N . ASP A 1 189 ? -26.267 -57.335 21.355 1.00 49.62 189 ASP A N 1
ATOM 1444 C CA . ASP A 1 189 ? -27.696 -57.658 21.208 1.00 49.62 189 ASP A CA 1
ATOM 1445 C C . ASP A 1 189 ? -27.954 -58.994 20.474 1.00 49.62 189 ASP A C 1
ATOM 1447 O O . ASP A 1 189 ? -29.102 -59.342 20.233 1.00 49.62 189 ASP A O 1
ATOM 1451 N N . GLU A 1 190 ? -26.915 -59.774 20.138 1.00 53.88 190 GLU A N 1
ATOM 1452 C CA . GLU A 1 190 ? -27.062 -61.038 19.377 1.00 53.88 190 GLU A CA 1
ATOM 1453 C C . GLU A 1 190 ? -26.354 -62.261 20.000 1.00 53.88 190 GLU A C 1
ATOM 1455 O O . GLU A 1 190 ? -26.358 -63.342 19.416 1.00 53.88 190 GLU A O 1
ATOM 1460 N N . LEU A 1 191 ? -25.760 -62.124 21.193 1.00 51.84 191 LEU A N 1
ATOM 1461 C CA . LEU A 1 191 ? -25.107 -63.231 21.920 1.00 51.84 191 LEU A CA 1
ATOM 1462 C C . LEU A 1 191 ? -25.817 -63.636 23.225 1.00 51.84 191 LEU A C 1
ATOM 1464 O O . LEU A 1 191 ? -25.487 -64.685 23.771 1.00 51.84 191 LEU A O 1
ATOM 1468 N N . ASP A 1 192 ? -26.838 -62.893 23.663 1.00 54.06 192 ASP A N 1
ATOM 1469 C CA . ASP A 1 192 ? -27.605 -63.208 24.881 1.00 54.06 192 ASP A CA 1
ATOM 1470 C C . ASP A 1 192 ? -28.719 -64.260 24.660 1.00 54.06 192 ASP A C 1
ATOM 1472 O O . ASP A 1 192 ? -29.227 -64.829 25.624 1.00 54.06 192 ASP A O 1
ATOM 1476 N N . ASP A 1 193 ? -29.048 -64.613 23.410 1.00 57.81 193 ASP A N 1
ATOM 1477 C CA . ASP A 1 193 ? -30.067 -65.635 23.090 1.00 57.81 193 ASP A CA 1
ATOM 1478 C C . ASP A 1 193 ? -29.501 -67.063 22.919 1.00 57.81 193 ASP A C 1
ATOM 1480 O O . ASP A 1 193 ? -30.259 -68.029 22.814 1.00 57.81 193 ASP A O 1
ATOM 1484 N N . LEU A 1 194 ? -28.173 -67.240 22.923 1.00 54.94 194 LEU A N 1
ATOM 1485 C CA . LEU A 1 194 ? -27.522 -68.552 22.746 1.00 54.94 194 LEU A CA 1
ATOM 1486 C C . LEU A 1 194 ? -26.960 -69.151 24.047 1.00 54.94 194 LEU A C 1
ATOM 1488 O O . LEU A 1 194 ? -26.650 -70.342 24.078 1.00 54.94 194 LEU A O 1
ATOM 1492 N N . GLU A 1 195 ? -26.895 -68.371 25.131 1.00 57.00 195 GLU A N 1
ATOM 1493 C CA . GLU A 1 195 ? -26.500 -68.850 26.468 1.00 57.00 195 GLU A CA 1
ATOM 1494 C C . GLU A 1 195 ? -27.711 -69.248 27.344 1.00 57.00 195 GLU A C 1
ATOM 1496 O O . GLU A 1 195 ? -27.558 -69.966 28.330 1.00 57.00 195 GLU A O 1
ATOM 1501 N N . ALA A 1 196 ? -28.940 -68.918 26.926 1.00 61.47 196 ALA A N 1
ATOM 1502 C CA . ALA A 1 196 ? -30.185 -69.330 27.589 1.00 61.47 196 ALA A CA 1
ATOM 1503 C C . ALA A 1 196 ? -30.699 -70.735 27.187 1.00 61.47 196 ALA A C 1
ATOM 1505 O O . ALA A 1 196 ? -31.813 -71.111 27.549 1.00 61.47 196 ALA A O 1
ATOM 1506 N N . LEU A 1 197 ? -29.913 -71.521 26.436 1.00 57.62 197 LEU A N 1
ATOM 1507 C CA . LEU A 1 197 ? -30.275 -72.892 26.033 1.00 57.62 197 LEU A CA 1
ATOM 1508 C C . LEU A 1 197 ? -29.243 -73.959 26.444 1.00 57.62 197 LEU A C 1
ATOM 1510 O O . LEU A 1 197 ? -29.340 -75.108 26.011 1.00 57.62 1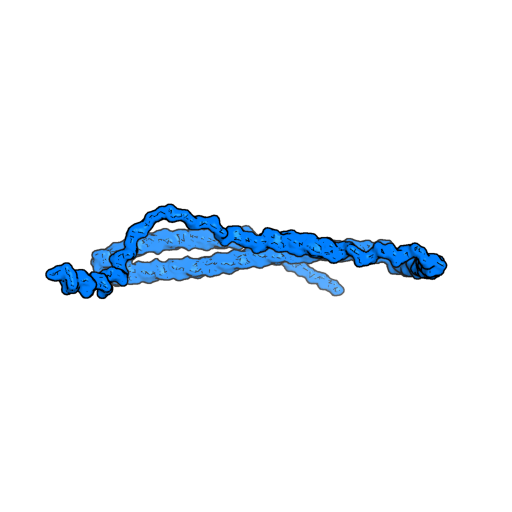97 LEU A O 1
ATOM 1514 N N . MET A 1 198 ? -28.271 -73.606 27.295 1.00 52.16 198 MET A N 1
ATOM 1515 C CA . MET A 1 198 ? -27.313 -74.561 27.879 1.00 52.16 198 MET A CA 1
ATOM 1516 C C . MET A 1 198 ? -27.062 -74.396 29.394 1.00 52.16 198 MET A C 1
ATOM 1518 O O . MET A 1 198 ? -26.102 -74.968 29.908 1.00 52.16 198 MET A O 1
ATOM 1522 N N . CYS A 1 199 ? -27.970 -73.725 30.110 1.00 48.25 199 CYS A N 1
ATOM 1523 C CA . CYS A 1 199 ? -28.152 -73.773 31.570 1.00 48.25 199 CYS A CA 1
ATOM 1524 C C . CYS A 1 199 ? -29.650 -73.690 31.899 1.00 48.25 199 CYS A C 1
ATOM 1526 O O . CYS A 1 199 ? -30.034 -74.170 32.990 1.00 48.25 199 CYS A O 1
#

Secondary structure (DSSP, 8-state):
-PPP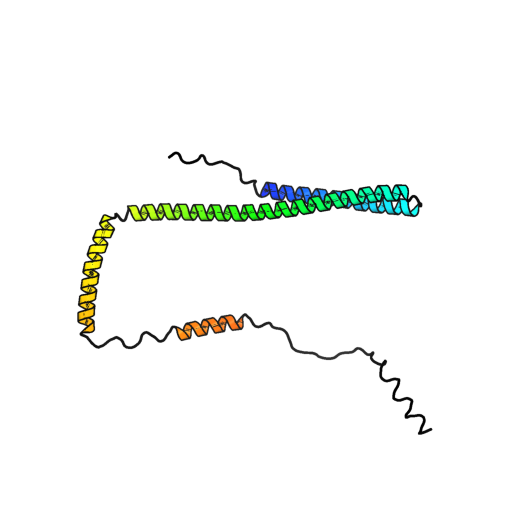P-----PPPHHHHHHHHHHHHHHHHHHHHHHHHHHHHHHHHHHTT-HHHHHHHHHHHHHHHHHHHHHHHHHHHHHHHHHHHHHHHHHHHHHHHHHHHHHHHHHHHHHS-HHHHHHHHHHHHHHHHHHHHHHHHHHTSTT------SSSHHHHHHHHHHHHHHT-----------------SSSSSSSTTSSTT--

pLDDT: mean 72.62, std 20.0, range [28.84, 97.25]